Protein AF-A0A930A7E8-F1 (afdb_monomer_lite)

pLDDT: mean 82.81, std 15.77, range [27.84, 97.69]

Structure (mmCIF, N/CA/C/O backbone):
data_AF-A0A930A7E8-F1
#
_entry.id   AF-A0A930A7E8-F1
#
loop_
_atom_site.group_PDB
_atom_site.id
_atom_site.type_symbol
_atom_site.label_atom_id
_atom_site.label_alt_id
_atom_site.label_comp_id
_atom_site.label_asym_id
_atom_site.label_entity_id
_atom_site.label_seq_id
_atom_site.pdbx_PDB_ins_code
_atom_site.Cartn_x
_atom_site.Cartn_y
_atom_site.Cartn_z
_atom_site.occupancy
_atom_site.B_iso_or_equiv
_atom_site.auth_seq_id
_atom_site.auth_comp_id
_atom_site.auth_asym_id
_atom_site.auth_atom_id
_atom_site.pdbx_PDB_model_num
ATOM 1 N N . MET A 1 1 ? 8.843 -19.018 11.011 1.00 43.75 1 MET A N 1
ATOM 2 C CA . MET A 1 1 ? 8.583 -17.907 10.061 1.00 43.75 1 MET A CA 1
ATOM 3 C C . MET A 1 1 ? 7.515 -16.945 10.611 1.00 43.75 1 MET A C 1
ATOM 5 O O . MET A 1 1 ? 7.082 -16.059 9.896 1.00 43.75 1 MET A O 1
ATOM 9 N N . GLU A 1 2 ? 7.117 -17.097 11.886 1.00 44.62 2 GLU A N 1
ATOM 10 C CA . GLU A 1 2 ? 5.843 -16.600 12.439 1.00 44.62 2 GLU A CA 1
ATOM 11 C C . GLU A 1 2 ? 5.969 -15.307 13.263 1.00 44.62 2 GLU A C 1
ATOM 13 O O . GLU A 1 2 ? 5.166 -14.407 13.062 1.00 44.62 2 GLU A O 1
ATOM 18 N N . ARG A 1 3 ? 7.048 -15.117 14.045 1.00 50.53 3 ARG A N 1
ATOM 19 C CA . ARG A 1 3 ? 7.391 -13.808 14.660 1.00 50.53 3 ARG A CA 1
ATOM 20 C C . ARG A 1 3 ? 7.563 -12.672 13.642 1.00 50.53 3 ARG A C 1
ATOM 22 O O . ARG A 1 3 ? 7.498 -11.504 13.993 1.00 50.53 3 ARG A O 1
ATOM 29 N N . ILE A 1 4 ? 7.807 -13.020 12.376 1.00 58.75 4 ILE A N 1
ATOM 30 C CA . ILE A 1 4 ? 7.949 -12.048 11.289 1.00 58.75 4 ILE A CA 1
ATOM 31 C C . ILE A 1 4 ? 6.586 -11.394 10.994 1.00 58.75 4 ILE A C 1
ATOM 33 O O . ILE A 1 4 ? 6.544 -10.198 10.736 1.00 58.75 4 ILE A O 1
ATOM 37 N N . PHE A 1 5 ? 5.478 -12.144 11.097 1.00 70.62 5 PHE A N 1
ATOM 38 C CA . PHE A 1 5 ? 4.130 -11.617 10.867 1.00 70.62 5 PHE A CA 1
ATOM 39 C C . PHE A 1 5 ? 3.739 -10.552 11.891 1.00 70.62 5 PHE A C 1
ATOM 41 O O . PHE A 1 5 ? 3.293 -9.472 11.521 1.00 70.62 5 PHE A O 1
ATOM 48 N N . GLU A 1 6 ? 3.954 -10.839 13.172 1.00 70.69 6 GLU A N 1
ATOM 49 C CA . GLU A 1 6 ? 3.620 -9.924 14.268 1.00 70.69 6 GLU A CA 1
ATOM 50 C C . GLU A 1 6 ? 4.457 -8.638 14.208 1.00 70.69 6 GLU A C 1
ATOM 52 O O . GLU A 1 6 ? 3.921 -7.559 14.444 1.00 70.69 6 GLU A O 1
ATOM 57 N N . A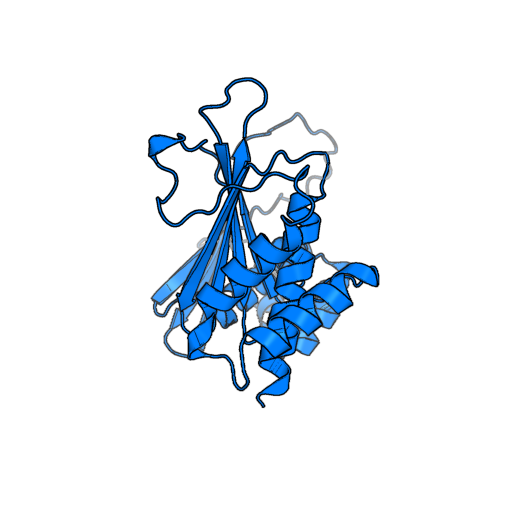SN A 1 7 ? 5.720 -8.719 13.766 1.00 73.38 7 ASN A N 1
ATOM 58 C CA . ASN A 1 7 ? 6.528 -7.527 13.495 1.00 73.38 7 ASN A CA 1
ATOM 59 C C . ASN A 1 7 ? 5.889 -6.627 12.425 1.00 73.38 7 ASN A C 1
ATOM 61 O O . ASN A 1 7 ? 5.766 -5.428 12.656 1.00 73.38 7 ASN A O 1
ATOM 65 N N . TYR A 1 8 ? 5.398 -7.196 11.312 1.00 85.75 8 TYR A N 1
ATOM 66 C CA . TYR A 1 8 ? 4.685 -6.408 10.298 1.00 85.75 8 TYR A CA 1
ATOM 67 C C . TYR A 1 8 ? 3.468 -5.686 10.880 1.00 85.75 8 TYR A C 1
ATOM 69 O O . TYR A 1 8 ? 3.187 -4.569 10.461 1.00 85.75 8 TYR A O 1
ATOM 77 N N . LEU A 1 9 ? 2.742 -6.296 11.821 1.00 89.19 9 LEU A N 1
ATOM 78 C CA . LEU A 1 9 ? 1.567 -5.661 12.419 1.00 89.19 9 LEU A CA 1
ATOM 79 C C . LEU A 1 9 ? 1.939 -4.451 13.280 1.00 89.19 9 LEU A C 1
ATOM 81 O O . LEU A 1 9 ? 1.243 -3.444 13.215 1.00 89.19 9 LEU A O 1
ATOM 85 N N . ASN A 1 10 ? 3.035 -4.519 14.039 1.00 88.81 10 ASN A N 1
ATOM 86 C CA . ASN A 1 10 ? 3.510 -3.371 14.818 1.00 88.81 10 ASN A CA 1
ATOM 87 C C . ASN A 1 10 ? 3.955 -2.228 13.902 1.00 88.81 10 ASN A C 1
ATOM 89 O O . ASN A 1 10 ? 3.599 -1.076 14.132 1.00 88.81 10 ASN A O 1
ATOM 93 N N . ASP A 1 11 ? 4.683 -2.551 12.829 1.00 90.62 11 ASP A N 1
ATOM 94 C CA . ASP A 1 11 ? 5.093 -1.572 11.824 1.00 90.62 11 ASP A CA 1
ATOM 95 C C . ASP A 1 11 ? 3.883 -0.929 11.112 1.00 90.62 11 ASP A C 1
ATOM 97 O O . ASP A 1 11 ? 3.894 0.277 10.864 1.00 90.62 11 ASP A O 1
ATOM 101 N N . ILE A 1 12 ? 2.829 -1.704 10.808 1.00 93.88 12 ILE A N 1
ATOM 102 C CA . ILE A 1 12 ? 1.562 -1.195 10.242 1.00 93.88 12 ILE A CA 1
ATOM 103 C C . ILE A 1 12 ? 0.856 -0.282 11.242 1.00 93.88 12 ILE A C 1
ATOM 105 O O . ILE A 1 12 ? 0.405 0.800 10.879 1.00 93.88 12 ILE A O 1
ATOM 109 N N . TYR A 1 13 ? 0.741 -0.721 12.495 1.00 93.62 13 TYR A N 1
ATOM 110 C CA . TYR A 1 13 ? 0.095 0.040 13.557 1.00 93.62 13 TYR A CA 1
ATOM 111 C C . TYR A 1 13 ? 0.739 1.420 13.717 1.00 93.62 13 TYR A C 1
ATOM 113 O O . TYR A 1 13 ? 0.046 2.432 13.660 1.00 93.62 13 TYR A O 1
ATOM 121 N N . VAL A 1 14 ? 2.068 1.458 13.825 1.00 91.56 14 VAL A N 1
ATOM 122 C CA . VAL A 1 14 ? 2.836 2.702 13.950 1.00 91.56 14 VAL A CA 1
ATOM 123 C C . VAL A 1 14 ? 2.707 3.580 12.704 1.00 91.56 14 VAL A C 1
ATOM 125 O O . VAL A 1 14 ? 2.534 4.788 12.833 1.00 91.56 14 VAL A O 1
ATOM 128 N N . ASP A 1 15 ? 2.750 3.007 11.497 1.00 92.31 15 ASP A N 1
ATOM 129 C CA . ASP A 1 15 ? 2.538 3.769 10.257 1.00 92.31 15 ASP A CA 1
ATOM 130 C C . ASP A 1 15 ? 1.155 4.442 10.233 1.00 92.31 15 ASP A C 1
ATOM 132 O O . ASP A 1 15 ? 1.043 5.633 9.949 1.00 92.31 15 ASP A O 1
ATOM 136 N N . VAL A 1 16 ? 0.103 3.716 10.623 1.00 94.06 16 VAL A N 1
ATOM 137 C CA . VAL A 1 16 ? -1.262 4.258 10.684 1.00 94.06 16 VAL A CA 1
ATOM 138 C C . VAL A 1 16 ? -1.412 5.314 11.777 1.00 94.06 16 VAL A C 1
ATOM 140 O O . VAL A 1 16 ? -2.068 6.328 11.531 1.00 94.06 16 VAL A O 1
ATOM 143 N N . LEU A 1 17 ? -0.786 5.138 12.945 1.00 92.69 17 LEU A N 1
ATOM 144 C CA . LEU A 1 17 ? -0.744 6.192 13.960 1.00 92.69 17 LEU A CA 1
ATOM 145 C C . LEU A 1 17 ? -0.089 7.461 13.418 1.00 92.69 17 LEU A C 1
ATOM 147 O O . LEU A 1 17 ? -0.668 8.527 13.579 1.00 92.69 17 LEU A O 1
ATOM 151 N N . ASN A 1 18 ? 1.019 7.363 12.678 1.00 90.31 18 ASN A N 1
ATOM 152 C CA . ASN A 1 18 ? 1.654 8.538 12.069 1.00 90.31 18 ASN A CA 1
ATOM 153 C C . ASN A 1 18 ? 0.708 9.283 11.105 1.00 90.31 18 ASN A C 1
ATOM 155 O O . ASN A 1 18 ? 0.687 10.513 11.096 1.00 90.31 18 ASN A O 1
ATOM 159 N N . PHE A 1 19 ? -0.117 8.572 10.324 1.00 90.19 19 PHE A N 1
ATOM 160 C CA . PHE A 1 19 ? -1.162 9.210 9.504 1.00 90.19 19 PHE A CA 1
ATOM 161 C C . PHE A 1 19 ? -2.247 9.886 10.350 1.00 90.19 19 PHE A C 1
ATOM 163 O O . PHE A 1 19 ? -2.766 10.942 9.983 1.00 90.19 19 PHE A O 1
ATOM 170 N N . ILE A 1 20 ? -2.634 9.274 11.468 1.00 91.06 20 ILE A N 1
ATOM 171 C CA . ILE A 1 20 ? -3.621 9.849 12.383 1.00 91.06 20 ILE A CA 1
ATOM 172 C C . ILE A 1 20 ? -3.022 11.045 13.132 1.00 91.06 20 ILE A C 1
ATOM 174 O O . ILE A 1 20 ? -3.738 12.000 13.384 1.00 91.06 20 ILE A O 1
ATOM 178 N N . GLU A 1 21 ? -1.737 11.061 13.445 1.00 89.88 21 GLU A N 1
ATOM 179 C CA . GLU A 1 21 ? -1.091 12.159 14.166 1.00 89.88 21 GLU A CA 1
ATOM 180 C C . GLU A 1 21 ? -0.668 13.321 13.255 1.00 89.88 21 GLU A C 1
ATOM 182 O O . GLU A 1 21 ? -0.440 14.431 13.744 1.00 89.88 21 GLU A O 1
ATOM 187 N N . ASP A 1 22 ? -0.620 13.122 11.931 1.00 88.75 22 ASP A N 1
ATOM 188 C CA . ASP A 1 22 ? -0.345 14.204 10.985 1.00 88.75 22 ASP A CA 1
ATOM 189 C C . ASP A 1 22 ? -1.400 15.316 11.111 1.00 88.75 22 ASP A C 1
ATOM 191 O O . ASP A 1 22 ? -2.586 15.156 10.805 1.00 88.75 22 ASP A O 1
ATOM 195 N N . THR A 1 23 ? -0.933 16.485 11.548 1.00 82.31 23 THR A N 1
ATOM 196 C CA . THR A 1 23 ? -1.752 17.687 11.759 1.00 82.31 23 THR A CA 1
ATOM 197 C C . THR A 1 23 ? -2.356 18.256 10.474 1.00 82.31 23 THR A C 1
ATOM 199 O O . THR A 1 23 ? -3.316 19.023 10.543 1.00 82.31 23 THR A O 1
ATOM 202 N N . ASN A 1 24 ? -1.843 17.866 9.303 1.00 88.69 24 ASN A N 1
ATOM 203 C CA . ASN A 1 24 ? -2.412 18.235 8.004 1.00 88.69 24 ASN A CA 1
ATOM 204 C C . ASN A 1 24 ? -3.588 17.340 7.591 1.00 88.69 24 ASN A C 1
ATOM 206 O O . ASN A 1 24 ? -4.257 17.631 6.597 1.00 88.69 24 ASN A O 1
ATOM 210 N N . LEU A 1 25 ? -3.820 16.245 8.315 1.00 90.75 25 LEU A N 1
ATOM 211 C CA . LEU A 1 25 ? -4.914 15.308 8.095 1.00 90.75 25 LEU A CA 1
ATOM 212 C C . LEU A 1 25 ? -5.918 15.444 9.241 1.00 90.75 25 LEU A C 1
ATOM 214 O O . LEU A 1 25 ? -5.528 15.601 10.394 1.00 90.75 25 LEU A O 1
ATOM 218 N N . ASN A 1 26 ? -7.207 15.329 8.953 1.00 93.19 26 ASN A N 1
ATOM 219 C CA . ASN A 1 26 ? -8.302 15.213 9.915 1.00 93.19 26 ASN A CA 1
ATOM 220 C C . ASN A 1 26 ? -8.990 13.853 9.713 1.00 93.19 26 ASN A C 1
ATOM 222 O O . ASN A 1 26 ? -10.134 13.760 9.265 1.00 93.19 26 ASN A O 1
ATOM 226 N N . ILE A 1 27 ? -8.259 12.776 10.015 1.00 94.94 27 ILE A N 1
ATOM 227 C CA . ILE A 1 27 ? -8.766 11.405 9.894 1.00 94.94 27 ILE A CA 1
ATOM 228 C C . ILE A 1 27 ? -9.898 11.192 10.902 1.00 94.94 27 ILE A C 1
ATOM 230 O O . ILE A 1 27 ? -9.674 11.294 12.109 1.00 94.94 27 ILE A O 1
ATOM 234 N N . LYS A 1 28 ? -11.096 10.878 10.397 1.00 94.81 28 LYS A N 1
ATOM 235 C CA . LYS A 1 28 ? -12.301 10.613 11.203 1.00 94.81 28 LYS A CA 1
ATOM 236 C C . LYS A 1 28 ? -12.731 9.165 11.206 1.00 94.81 28 LYS A C 1
ATOM 238 O O . LYS A 1 28 ? -13.324 8.724 12.182 1.00 94.81 28 LYS A O 1
ATOM 243 N N . PHE A 1 29 ? -12.447 8.433 10.136 1.00 96.19 29 PHE A N 1
ATOM 244 C CA . PHE A 1 29 ? -12.754 7.013 10.067 1.00 96.19 29 PHE A CA 1
ATOM 245 C C . PHE A 1 29 ? -11.546 6.239 9.572 1.00 96.19 29 PHE A C 1
ATOM 247 O O . PHE A 1 29 ? -10.791 6.727 8.725 1.00 96.19 29 PHE A O 1
ATOM 254 N N . LEU A 1 30 ? -11.404 5.018 10.073 1.00 96.81 30 LEU A N 1
ATOM 255 C CA . LEU A 1 30 ? -10.457 4.042 9.558 1.00 96.81 30 LEU A CA 1
ATOM 256 C C . LEU A 1 30 ? -11.141 2.702 9.325 1.00 96.81 30 LEU A C 1
ATOM 258 O O . LEU A 1 30 ? -12.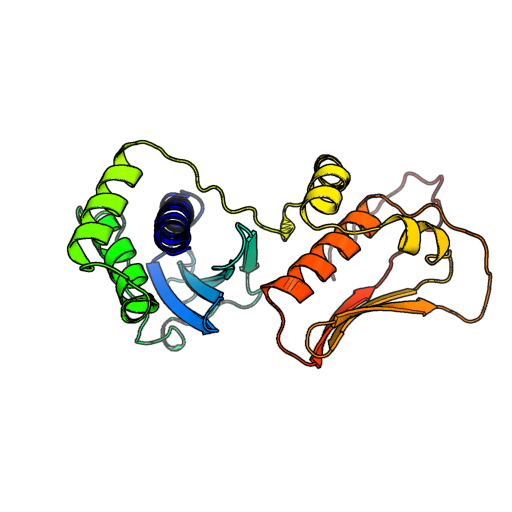063 2.323 10.045 1.00 96.81 30 LEU A O 1
ATOM 262 N N . HIS A 1 31 ? -10.673 1.952 8.342 1.00 96.69 31 HIS A N 1
ATOM 263 C CA . HIS A 1 31 ? -11.188 0.625 8.049 1.00 96.69 31 HIS A CA 1
ATOM 264 C C . HIS A 1 31 ? -10.042 -0.293 7.640 1.00 96.69 31 HIS A C 1
ATOM 266 O O . HIS A 1 31 ? -9.331 -0.022 6.676 1.00 96.69 31 HIS A O 1
ATOM 272 N N . PHE A 1 32 ? -9.880 -1.395 8.371 1.00 96.94 32 PHE A N 1
ATOM 273 C CA . PHE A 1 32 ? -8.925 -2.438 8.021 1.00 96.94 32 PHE A CA 1
ATOM 274 C C . PHE A 1 32 ? -9.640 -3.651 7.447 1.00 96.94 32 PHE A C 1
ATOM 276 O O . PHE A 1 32 ? -10.598 -4.160 8.029 1.00 96.94 32 PHE A O 1
ATOM 283 N N . TYR A 1 33 ? -9.116 -4.178 6.347 1.00 94.56 33 TYR A N 1
ATOM 284 C CA . TYR A 1 33 ? -9.541 -5.466 5.813 1.00 94.56 33 TYR A CA 1
ATOM 285 C C . TYR A 1 33 ? -8.415 -6.134 5.039 1.00 94.56 33 TYR A C 1
ATOM 287 O O . TYR A 1 33 ? -7.528 -5.496 4.471 1.00 94.56 33 TYR A O 1
ATOM 295 N N . ARG A 1 34 ? -8.457 -7.462 4.972 1.00 91.06 34 ARG A N 1
ATOM 296 C CA . ARG A 1 34 ? -7.527 -8.222 4.138 1.00 91.06 34 ARG A CA 1
ATOM 297 C C . ARG A 1 34 ? -8.095 -8.360 2.737 1.00 91.06 34 ARG A C 1
ATOM 299 O O . ARG A 1 34 ? -9.055 -9.097 2.527 1.00 91.06 34 ARG A O 1
ATOM 306 N N . LYS A 1 35 ? -7.464 -7.694 1.768 1.00 89.00 35 LYS A N 1
ATOM 307 C CA . LYS A 1 35 ? -7.772 -7.884 0.343 1.00 89.00 35 LYS A CA 1
ATOM 308 C C . LYS A 1 35 ? -7.349 -9.281 -0.124 1.00 89.00 35 LYS A C 1
ATOM 310 O O . LYS A 1 35 ? -8.034 -9.898 -0.932 1.00 89.00 35 LYS A O 1
ATOM 315 N N . LYS A 1 36 ? -6.220 -9.785 0.393 1.00 84.88 36 LYS A N 1
ATOM 316 C CA . LYS A 1 36 ? -5.671 -11.132 0.139 1.00 84.88 36 LYS A CA 1
ATOM 317 C C . LYS A 1 36 ? -4.975 -11.665 1.394 1.00 84.88 36 LYS A C 1
ATOM 319 O O . LYS A 1 36 ? -4.652 -10.869 2.270 1.00 84.88 36 LYS A O 1
ATOM 324 N N . PRO A 1 37 ? -4.634 -12.970 1.469 1.00 83.81 37 PRO A N 1
ATOM 325 C CA . PRO A 1 37 ? -3.918 -13.524 2.621 1.00 83.81 37 PRO A CA 1
ATOM 326 C C . PRO A 1 37 ? -2.636 -12.771 3.000 1.00 83.81 37 PRO A C 1
ATOM 328 O O . PRO A 1 37 ? -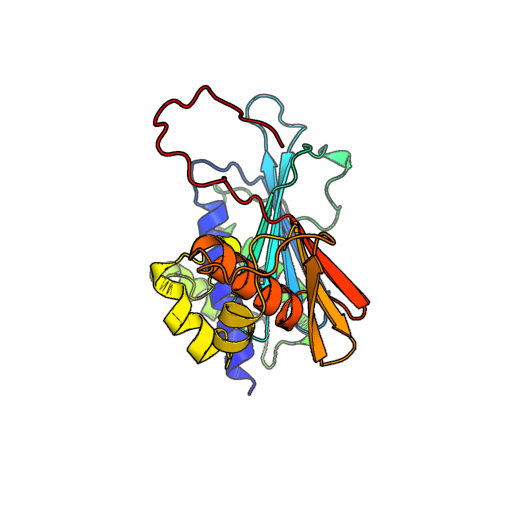2.319 -12.699 4.181 1.00 83.81 37 PRO A O 1
ATOM 331 N N . ASN A 1 38 ? -1.944 -12.198 2.009 1.00 86.88 38 ASN A N 1
ATOM 332 C CA . ASN A 1 38 ? -0.690 -11.465 2.195 1.00 86.88 38 ASN A CA 1
ATOM 333 C C . ASN A 1 38 ? -0.829 -9.951 1.959 1.00 86.88 38 ASN A C 1
ATOM 335 O O . ASN A 1 38 ? 0.188 -9.276 1.847 1.00 86.88 38 ASN A O 1
ATOM 339 N N . LEU A 1 39 ? -2.052 -9.425 1.826 1.00 92.19 39 LEU A N 1
ATOM 340 C CA . LEU A 1 39 ? -2.297 -7.998 1.612 1.00 92.19 39 LEU A CA 1
ATOM 341 C C . LEU A 1 39 ? -3.332 -7.487 2.602 1.00 92.19 39 LEU A C 1
ATOM 343 O O . LEU A 1 39 ? -4.511 -7.851 2.518 1.00 92.19 39 LEU A O 1
ATOM 347 N N . LEU A 1 40 ? -2.887 -6.607 3.488 1.00 95.44 40 LEU A N 1
ATOM 348 C CA . LEU A 1 40 ? -3.761 -5.850 4.366 1.00 95.44 40 LEU A CA 1
ATOM 349 C C . LEU A 1 40 ? -4.004 -4.471 3.760 1.00 95.44 40 LEU A C 1
ATOM 351 O O . LEU A 1 40 ? -3.077 -3.836 3.268 1.00 95.44 40 LEU A O 1
ATOM 355 N N . VAL A 1 41 ? -5.244 -4.008 3.794 1.00 96.94 41 VAL A N 1
ATOM 356 C CA . VAL A 1 41 ? -5.618 -2.659 3.383 1.00 96.94 41 VAL A CA 1
ATOM 357 C C . VAL A 1 41 ? -6.068 -1.883 4.612 1.00 96.94 41 VAL A C 1
ATOM 359 O O . VAL A 1 41 ? -6.846 -2.399 5.413 1.00 96.94 41 VAL A O 1
ATOM 362 N N . CYS A 1 42 ? -5.570 -0.656 4.735 1.00 97.69 42 CYS A N 1
ATOM 363 C CA . CYS A 1 42 ? -6.074 0.377 5.625 1.00 97.69 42 CYS A CA 1
ATOM 364 C C . CYS A 1 42 ? -6.676 1.494 4.772 1.00 97.69 42 CYS A C 1
ATOM 366 O O . CYS A 1 42 ? -5.976 2.130 3.981 1.00 97.69 42 CYS A O 1
ATOM 368 N N . GLU A 1 43 ? -7.972 1.721 4.912 1.00 97.69 43 GLU A N 1
ATOM 369 C CA . GLU A 1 43 ? -8.648 2.893 4.366 1.00 97.69 43 GLU A CA 1
ATOM 370 C C . GLU A 1 43 ? -8.758 3.941 5.468 1.00 97.69 43 GLU A C 1
ATOM 372 O O . GLU A 1 43 ? -9.215 3.651 6.573 1.00 97.69 43 GLU A O 1
ATOM 377 N N . LEU A 1 44 ? -8.338 5.161 5.157 1.00 97.12 44 LEU A N 1
ATOM 378 C CA . LEU A 1 44 ? -8.392 6.326 6.023 1.00 97.12 44 LEU A CA 1
ATOM 379 C C . LEU A 1 44 ? -9.279 7.373 5.350 1.00 97.12 44 LEU A C 1
ATOM 381 O O . LEU A 1 44 ? -9.089 7.719 4.176 1.00 97.12 44 LEU A O 1
ATOM 385 N N . PHE A 1 45 ? -10.248 7.882 6.102 1.00 96.88 45 PHE A N 1
ATOM 386 C CA . PHE A 1 45 ? -11.200 8.880 5.630 1.00 96.88 45 PHE A CA 1
ATOM 387 C C . PHE A 1 45 ? -10.911 10.206 6.323 1.00 96.88 45 PHE A C 1
ATOM 389 O O . PHE A 1 45 ? -11.184 10.393 7.511 1.00 96.88 45 PHE A O 1
ATOM 396 N N . ASP A 1 46 ? -10.326 11.110 5.550 1.00 95.75 46 ASP A N 1
ATOM 397 C CA . ASP A 1 46 ? -9.901 12.439 5.966 1.00 95.75 46 ASP A CA 1
ATOM 398 C C . ASP A 1 46 ? -11.023 13.450 5.708 1.00 95.75 46 ASP A C 1
ATOM 400 O O . ASP A 1 46 ? -11.376 13.712 4.558 1.00 95.75 46 ASP A O 1
ATOM 404 N N . GLU A 1 47 ? -11.628 13.975 6.768 1.00 95.31 47 GLU A N 1
ATOM 405 C CA . GLU A 1 47 ? -12.776 14.878 6.679 1.00 95.31 47 GLU A CA 1
ATOM 406 C C . GLU A 1 47 ? -12.363 16.255 6.151 1.00 95.31 47 GLU A C 1
ATOM 408 O O . GLU A 1 47 ? -11.473 16.917 6.693 1.00 95.31 47 GLU A O 1
ATOM 413 N N . ASN A 1 48 ? -13.061 16.723 5.115 1.00 89.62 48 ASN A N 1
ATOM 414 C CA . ASN A 1 48 ? -12.843 18.054 4.572 1.00 89.62 48 ASN A CA 1
ATOM 415 C C . ASN A 1 48 ? -13.309 19.128 5.570 1.00 89.62 48 ASN A C 1
ATOM 417 O O . ASN A 1 48 ? -14.467 19.146 5.987 1.00 89.62 48 ASN A O 1
ATOM 421 N N . GLN A 1 49 ? -12.422 20.072 5.889 1.00 84.12 49 GLN A N 1
ATOM 422 C CA . GLN A 1 49 ? -12.698 21.182 6.806 1.00 84.12 49 GLN A CA 1
ATOM 423 C C . GLN A 1 49 ? -13.857 22.083 6.345 1.00 84.12 49 GLN A C 1
ATOM 425 O O . GLN A 1 49 ? -14.557 22.655 7.177 1.00 84.12 49 GLN A O 1
ATOM 430 N N . GLU A 1 50 ? -14.080 22.211 5.034 1.00 87.50 50 GLU A N 1
ATOM 431 C CA . GLU A 1 50 ? -15.149 23.048 4.472 1.00 87.50 50 GLU A CA 1
ATOM 432 C C . GLU A 1 50 ? -16.496 22.313 4.371 1.00 87.50 50 GLU A C 1
ATOM 434 O O . GLU A 1 50 ? -17.551 22.948 4.343 1.00 87.50 50 GLU A O 1
ATOM 439 N N . ASN A 1 51 ? -16.481 20.976 4.305 1.00 90.44 51 ASN A N 1
ATOM 440 C CA . ASN A 1 51 ? -17.679 20.151 4.170 1.00 90.44 51 ASN A CA 1
ATOM 441 C C . ASN A 1 51 ? -17.512 18.821 4.913 1.00 90.44 51 ASN A C 1
ATOM 443 O O . ASN A 1 51 ? -17.001 17.849 4.360 1.00 90.44 51 ASN A O 1
ATOM 447 N N . THR A 1 52 ? -18.037 18.765 6.135 1.00 89.19 52 THR A N 1
ATOM 448 C CA . THR A 1 52 ? -17.937 17.618 7.055 1.00 89.19 52 THR A CA 1
ATOM 449 C C . THR A 1 52 ? -18.647 16.345 6.575 1.00 89.19 52 THR A C 1
ATOM 451 O O . THR A 1 52 ? -18.502 15.279 7.167 1.00 89.19 52 THR A O 1
ATOM 454 N N . ASN A 1 53 ? -19.411 16.417 5.480 1.00 91.75 53 ASN A N 1
ATOM 455 C CA . ASN A 1 53 ? -20.017 15.246 4.842 1.00 91.75 53 ASN A CA 1
ATOM 456 C C . ASN A 1 53 ? -19.196 14.702 3.664 1.00 91.75 53 ASN A C 1
ATOM 458 O O . ASN A 1 53 ? -19.629 13.740 3.025 1.00 91.75 53 ASN A O 1
ATOM 462 N N . GLN A 1 54 ? -18.044 15.302 3.357 1.00 95.06 54 GLN A N 1
ATOM 463 C CA . GLN A 1 54 ? -17.139 14.861 2.302 1.00 95.06 54 GLN A CA 1
ATOM 464 C C . GLN A 1 54 ? -15.762 14.525 2.857 1.00 95.06 54 GLN A C 1
ATOM 466 O O . GLN A 1 54 ? -15.173 15.279 3.627 1.00 95.06 54 GLN A O 1
ATOM 471 N N . PHE A 1 55 ? -15.228 13.404 2.390 1.00 96.44 55 PHE A N 1
ATOM 472 C CA . PHE A 1 55 ? -13.977 12.853 2.876 1.00 96.44 55 PHE A CA 1
ATOM 473 C C . PHE A 1 55 ? -13.025 12.629 1.712 1.00 96.44 55 PHE A C 1
ATOM 475 O O . PHE A 1 55 ? -13.408 12.129 0.651 1.00 96.44 55 PHE A O 1
ATOM 482 N N . ARG A 1 56 ? -11.756 12.965 1.909 1.00 95.75 56 ARG A N 1
ATOM 483 C CA . ARG A 1 56 ? -10.683 12.459 1.065 1.00 95.75 56 ARG A CA 1
ATOM 484 C C . ARG A 1 56 ? -10.419 11.011 1.469 1.00 95.75 56 ARG A C 1
ATOM 486 O O . ARG A 1 56 ? -10.151 10.714 2.628 1.00 95.75 56 ARG A O 1
ATOM 493 N N . HIS A 1 57 ? -10.506 10.113 0.495 1.00 95.88 57 HIS A N 1
ATOM 494 C CA . HIS A 1 57 ? -10.259 8.693 0.702 1.00 95.88 57 HIS A CA 1
ATOM 495 C C . HIS A 1 57 ? -8.786 8.379 0.416 1.00 95.88 57 HIS A C 1
ATOM 497 O O . HIS A 1 57 ? -8.307 8.545 -0.713 1.00 95.88 57 HIS A O 1
ATOM 503 N N . ILE A 1 58 ? -8.075 7.939 1.450 1.00 96.50 58 ILE A N 1
ATOM 504 C CA . ILE A 1 58 ? -6.685 7.492 1.394 1.00 96.50 58 ILE A CA 1
ATOM 505 C C . ILE A 1 58 ? -6.690 5.985 1.640 1.00 96.50 58 ILE A C 1
ATOM 507 O O . ILE A 1 58 ? -7.237 5.515 2.627 1.00 96.50 58 ILE A O 1
ATOM 511 N N . CYS A 1 59 ? -6.087 5.219 0.743 1.00 96.44 59 CYS A N 1
ATOM 512 C CA . CYS A 1 59 ? -5.991 3.772 0.850 1.00 96.44 59 CYS A CA 1
ATOM 513 C C . CYS A 1 59 ? -4.518 3.380 0.887 1.00 96.44 59 CYS A C 1
ATOM 515 O O . CYS A 1 59 ? -3.780 3.633 -0.068 1.00 96.44 59 CYS A O 1
ATOM 517 N N . VAL A 1 60 ? -4.103 2.724 1.964 1.00 96.94 60 VAL A N 1
ATOM 518 C CA . VAL A 1 60 ? -2.758 2.177 2.124 1.00 96.94 60 VAL A CA 1
ATOM 519 C C . VAL A 1 60 ? -2.852 0.661 2.087 1.00 96.94 60 VAL A C 1
ATOM 521 O O . VAL A 1 60 ? -3.532 0.039 2.896 1.00 96.94 60 VAL A O 1
ATOM 524 N N . THR A 1 61 ? -2.210 0.049 1.097 1.00 96.44 61 THR A N 1
ATOM 525 C CA . THR A 1 61 ? -2.103 -1.411 1.011 1.00 96.44 61 THR A CA 1
ATOM 526 C C . THR A 1 61 ? -0.727 -1.837 1.498 1.00 96.44 61 THR A C 1
ATOM 528 O O . THR A 1 61 ? 0.273 -1.400 0.937 1.00 96.44 61 THR A O 1
ATOM 531 N N . TYR A 1 62 ? -0.675 -2.720 2.487 1.00 96.12 62 TYR A N 1
ATOM 532 C CA . TYR A 1 62 ? 0.539 -3.274 3.077 1.00 96.12 62 TYR A CA 1
ATOM 533 C C . TYR A 1 62 ? 0.775 -4.697 2.576 1.00 96.12 62 TYR A C 1
ATOM 535 O O . TYR A 1 62 ? -0.136 -5.532 2.578 1.00 96.12 62 TYR A O 1
ATOM 543 N N . SER A 1 63 ? 2.010 -4.990 2.171 1.00 93.56 63 SER A N 1
ATOM 544 C CA . SER A 1 63 ? 2.444 -6.363 1.921 1.00 93.56 63 SER A CA 1
ATOM 545 C C . SER A 1 63 ? 2.804 -7.045 3.236 1.00 93.56 63 SER A C 1
ATOM 547 O O . SER A 1 63 ? 3.746 -6.659 3.907 1.00 93.56 63 SER A O 1
ATOM 549 N N . LEU A 1 64 ? 2.131 -8.144 3.567 1.00 90.00 64 LEU A N 1
ATOM 550 C CA . LEU A 1 64 ? 2.459 -8.972 4.739 1.00 90.00 64 LEU A CA 1
ATOM 551 C C . LEU A 1 64 ? 3.591 -9.974 4.441 1.00 90.00 64 LEU A C 1
ATOM 553 O O . LEU A 1 64 ? 3.777 -10.957 5.154 1.00 90.00 64 LEU A O 1
ATOM 557 N N . SER A 1 65 ? 4.304 -9.767 3.331 1.00 88.06 65 SER A N 1
ATOM 558 C CA . SER A 1 65 ? 5.406 -10.617 2.861 1.00 88.06 65 SER A CA 1
ATOM 559 C C . SER A 1 65 ? 6.698 -9.844 2.590 1.00 88.06 65 SER A C 1
ATOM 561 O O . SER A 1 65 ? 7.744 -10.454 2.381 1.00 88.06 65 SER A O 1
ATOM 563 N N . ALA A 1 66 ? 6.630 -8.512 2.586 1.00 89.88 66 ALA A N 1
ATOM 564 C CA . ALA A 1 66 ? 7.754 -7.609 2.385 1.00 89.88 66 ALA A CA 1
ATOM 565 C C . ALA A 1 66 ? 7.416 -6.252 3.014 1.00 89.88 66 ALA A C 1
ATOM 567 O O . ALA A 1 66 ? 6.254 -5.867 3.007 1.00 89.88 66 ALA A O 1
ATOM 568 N N . MET A 1 67 ? 8.412 -5.506 3.501 1.00 90.75 67 MET A N 1
ATOM 569 C CA . MET A 1 67 ? 8.228 -4.181 4.125 1.00 90.75 67 MET A CA 1
ATOM 570 C C . MET A 1 67 ? 7.934 -3.078 3.086 1.00 90.75 67 MET A C 1
ATOM 572 O O . MET A 1 67 ? 8.609 -2.051 3.029 1.00 90.75 67 MET A O 1
ATOM 576 N N . TYR A 1 68 ? 6.940 -3.306 2.227 1.00 94.12 68 TYR A N 1
ATOM 577 C CA . TYR A 1 68 ? 6.456 -2.349 1.239 1.00 94.12 68 TYR A CA 1
ATOM 578 C C . TYR A 1 68 ? 4.991 -2.031 1.467 1.00 94.12 68 TYR A C 1
ATOM 580 O O . TYR A 1 68 ? 4.173 -2.925 1.708 1.00 94.12 68 TYR A O 1
ATOM 588 N N . GLN A 1 69 ? 4.665 -0.757 1.298 1.00 95.56 69 GLN A N 1
ATOM 589 C CA . GLN A 1 69 ? 3.297 -0.277 1.223 1.00 95.56 69 GLN A CA 1
ATOM 590 C C . GLN A 1 69 ? 3.058 0.467 -0.082 1.00 95.56 69 GLN A C 1
ATOM 592 O O . GLN A 1 69 ? 3.976 1.004 -0.702 1.00 95.56 69 GLN A O 1
ATOM 597 N N . TYR A 1 70 ? 1.805 0.489 -0.506 1.00 93.81 70 TYR A N 1
ATOM 598 C CA . TYR A 1 70 ? 1.353 1.250 -1.655 1.00 93.81 70 TYR A CA 1
ATOM 599 C C . TYR A 1 70 ? 0.238 2.190 -1.220 1.00 93.81 70 TYR A C 1
ATOM 601 O O . TYR A 1 70 ? -0.859 1.743 -0.874 1.00 93.81 70 TYR A O 1
ATOM 609 N N . LEU A 1 71 ? 0.535 3.489 -1.236 1.00 94.44 71 LEU A N 1
ATOM 610 C CA . LEU A 1 71 ? -0.409 4.537 -0.872 1.00 94.44 71 LEU A CA 1
ATOM 611 C C . LEU A 1 71 ? -1.134 5.068 -2.112 1.00 94.44 71 LEU A C 1
ATOM 613 O O . LEU A 1 71 ? -0.512 5.456 -3.099 1.00 94.44 71 LEU A O 1
ATOM 617 N N . SER A 1 72 ? -2.460 5.109 -2.054 1.00 93.44 72 SER A N 1
ATOM 618 C CA . SER A 1 72 ? -3.332 5.644 -3.099 1.00 93.44 72 SER A CA 1
ATOM 619 C C . SER A 1 72 ? -4.271 6.689 -2.512 1.00 93.44 72 SER A C 1
ATOM 621 O O . SER A 1 72 ? -5.023 6.397 -1.588 1.00 93.44 72 SER A O 1
ATOM 623 N N . VAL A 1 73 ? -4.266 7.898 -3.073 1.00 93.50 73 VAL A N 1
ATOM 624 C CA . VAL A 1 73 ? -5.217 8.960 -2.711 1.00 93.50 73 VAL A CA 1
ATOM 625 C C . VAL A 1 73 ? -6.213 9.128 -3.847 1.00 93.50 73 VAL A C 1
ATOM 627 O O . VAL A 1 73 ? -5.837 9.448 -4.979 1.00 93.50 73 VAL A O 1
ATOM 630 N N . TYR A 1 74 ? -7.494 8.911 -3.566 1.00 90.69 74 TYR A N 1
ATOM 631 C CA . TYR A 1 74 ? -8.533 9.025 -4.582 1.00 90.69 74 TYR A CA 1
ATOM 632 C C . TYR A 1 74 ? -8.844 10.494 -4.877 1.00 90.69 74 TYR A C 1
ATOM 634 O O . TYR A 1 74 ? -9.076 11.296 -3.976 1.00 90.69 74 TYR A O 1
ATOM 642 N N . LYS A 1 75 ? -8.884 10.847 -6.170 1.00 89.75 75 LYS A N 1
ATOM 643 C CA . LYS A 1 75 ? -9.154 12.225 -6.625 1.00 89.75 75 LYS A CA 1
ATOM 644 C C . LYS A 1 75 ? -10.559 12.712 -6.251 1.00 89.75 75 LYS A C 1
ATOM 646 O O . LYS A 1 75 ? -10.766 13.908 -6.082 1.00 89.75 75 LYS A O 1
ATOM 651 N N . LYS A 1 76 ? -11.536 11.803 -6.208 1.00 92.94 76 LYS A N 1
ATOM 652 C CA . LYS A 1 76 ? -12.931 12.136 -5.906 1.00 92.94 76 LYS A CA 1
ATOM 653 C C . LYS A 1 76 ? -13.172 11.990 -4.403 1.00 92.94 76 LYS A C 1
ATOM 655 O O . LYS A 1 76 ? -12.892 10.907 -3.887 1.00 92.94 76 LYS A O 1
ATOM 660 N N . PRO A 1 77 ? -13.706 13.023 -3.731 1.00 93.19 77 PRO A N 1
ATOM 661 C CA . PRO A 1 77 ? -14.189 12.879 -2.369 1.00 93.19 77 PRO A CA 1
ATOM 662 C C . PRO A 1 77 ? -15.297 11.829 -2.293 1.00 93.19 77 PRO A C 1
ATOM 664 O O . PRO A 1 77 ? -16.075 11.670 -3.238 1.00 93.19 77 PRO A O 1
ATOM 667 N N . ILE A 1 78 ? -15.366 11.142 -1.162 1.00 95.19 78 ILE A N 1
ATOM 668 C CA . ILE A 1 78 ? -16.424 10.195 -0.822 1.00 95.19 78 ILE A CA 1
ATOM 669 C C . ILE A 1 78 ? -17.401 10.857 0.153 1.00 95.19 78 ILE A C 1
ATOM 671 O O . ILE A 1 78 ? -16.996 11.698 0.959 1.00 95.19 78 ILE A O 1
ATOM 675 N N . SER A 1 79 ? -18.690 10.538 0.051 1.00 95.19 79 SER A N 1
ATOM 676 C CA . SER A 1 79 ? -19.686 11.051 0.992 1.00 95.19 79 SER A CA 1
ATOM 677 C C . SER A 1 79 ? -19.689 10.230 2.285 1.00 95.19 79 SER A C 1
ATOM 679 O O . SER A 1 79 ? -19.276 9.072 2.281 1.00 95.19 79 SER A O 1
ATOM 681 N N . ARG A 1 80 ? -20.185 10.801 3.391 1.00 93.88 80 ARG A N 1
ATOM 682 C CA . ARG A 1 80 ? -20.327 10.070 4.667 1.00 93.88 80 ARG A CA 1
ATOM 683 C C . ARG A 1 80 ? -21.142 8.779 4.524 1.00 93.88 80 ARG A C 1
ATOM 685 O O . ARG A 1 80 ? -20.843 7.796 5.187 1.00 93.88 80 ARG A O 1
ATOM 692 N N . GLU A 1 81 ? -22.167 8.798 3.677 1.00 93.88 81 GLU A N 1
ATOM 693 C CA . GLU A 1 81 ? -23.083 7.669 3.457 1.00 93.88 81 GLU A CA 1
ATOM 694 C C . GLU A 1 81 ? -22.419 6.511 2.699 1.00 93.88 81 GLU A C 1
ATOM 696 O O . GLU A 1 81 ? -22.838 5.364 2.841 1.00 93.88 81 GLU A O 1
ATOM 701 N N . ASP A 1 82 ? -21.368 6.806 1.930 1.00 94.56 82 ASP A N 1
ATOM 702 C CA . ASP A 1 82 ? -20.603 5.821 1.164 1.00 94.56 82 ASP A CA 1
ATOM 703 C C . ASP A 1 82 ? -19.435 5.216 1.971 1.00 94.56 82 ASP A C 1
ATOM 705 O O . ASP A 1 82 ? -18.774 4.290 1.494 1.00 94.56 82 ASP A O 1
ATOM 709 N N . ILE A 1 83 ? -19.150 5.724 3.179 1.00 94.94 83 ILE A N 1
ATOM 710 C CA . ILE A 1 83 ? -18.141 5.131 4.066 1.00 94.94 83 ILE A CA 1
ATOM 711 C C . ILE A 1 83 ? -18.647 3.752 4.525 1.00 94.94 83 ILE A C 1
ATOM 713 O O . ILE A 1 83 ? -19.791 3.642 4.977 1.00 94.94 83 ILE A O 1
ATOM 717 N N . PRO A 1 84 ? -17.823 2.687 4.447 1.00 94.06 84 PRO A N 1
ATOM 718 C CA . PRO A 1 84 ? -18.223 1.362 4.904 1.00 94.06 84 PRO A CA 1
ATOM 719 C C . PRO A 1 84 ? -18.732 1.382 6.348 1.00 94.06 84 PRO A C 1
ATOM 721 O O . PRO A 1 84 ? -18.087 1.934 7.232 1.00 94.06 84 PRO A O 1
ATOM 724 N N . LEU A 1 85 ? -19.845 0.693 6.618 1.00 92.00 85 LEU A N 1
ATOM 725 C CA . LEU A 1 85 ? -20.390 0.556 7.980 1.00 92.00 85 LEU A CA 1
ATOM 726 C C . LEU A 1 85 ? -19.425 -0.145 8.953 1.00 92.00 85 LEU A C 1
ATOM 728 O O . LEU A 1 85 ? -19.600 -0.067 10.163 1.00 92.00 85 LEU A O 1
ATOM 732 N N . THR A 1 86 ? -18.437 -0.863 8.419 1.00 91.00 86 THR A N 1
ATOM 733 C CA . THR A 1 86 ? -17.359 -1.523 9.164 1.00 91.00 86 THR A CA 1
ATOM 734 C C . THR A 1 86 ? -16.182 -0.596 9.469 1.00 91.00 86 THR A C 1
ATOM 736 O O . THR A 1 86 ? -15.233 -1.026 10.126 1.00 91.00 86 THR A O 1
ATOM 739 N N . ALA A 1 87 ? -16.209 0.652 8.993 1.00 94.44 87 ALA A N 1
ATOM 740 C CA . ALA A 1 87 ? -15.231 1.659 9.367 1.00 94.44 87 ALA A CA 1
ATOM 741 C C . ALA A 1 87 ? -15.462 2.107 10.816 1.00 94.44 87 ALA A C 1
ATOM 743 O O . ALA A 1 87 ? -16.593 2.316 11.253 1.00 94.44 87 ALA A O 1
ATOM 744 N N . ASN A 1 88 ? -14.373 2.262 11.558 1.00 94.31 88 ASN A N 1
ATOM 745 C CA . ASN A 1 88 ? -14.378 2.705 12.942 1.00 94.31 88 ASN A CA 1
ATOM 746 C C . ASN A 1 88 ? -14.143 4.209 12.984 1.00 94.31 88 ASN A C 1
ATOM 748 O O . ASN A 1 88 ? -13.234 4.715 12.325 1.00 94.31 88 ASN A O 1
ATOM 752 N N . GLU A 1 89 ? -14.969 4.910 13.754 1.00 94.31 89 GLU A N 1
ATOM 753 C CA . GLU A 1 89 ? -14.781 6.330 14.025 1.00 94.31 89 GLU A CA 1
ATOM 754 C C . GLU A 1 89 ? -13.584 6.529 14.959 1.00 94.31 89 GLU A C 1
ATOM 756 O O . GLU A 1 89 ? -13.379 5.767 15.905 1.00 94.31 89 GLU A O 1
ATOM 761 N N . ILE A 1 90 ? -12.791 7.557 14.676 1.00 93.06 90 ILE A N 1
ATOM 762 C CA . ILE A 1 90 ? -11.585 7.900 15.417 1.00 93.06 90 ILE A CA 1
ATOM 763 C C . ILE A 1 90 ? -11.732 9.307 15.965 1.00 93.06 90 ILE A C 1
ATOM 765 O O . ILE A 1 90 ? -11.859 10.281 15.221 1.00 93.06 90 ILE A O 1
ATOM 769 N N . ASP A 1 91 ? -11.658 9.404 17.287 1.00 89.31 91 ASP A N 1
ATOM 770 C CA . ASP A 1 91 ? -11.529 10.667 17.994 1.00 89.31 91 ASP A CA 1
ATOM 771 C C . ASP A 1 91 ? -10.135 10.758 18.608 1.00 89.31 91 ASP A C 1
ATOM 773 O O . ASP A 1 91 ? -9.844 10.113 19.612 1.00 89.31 91 ASP A O 1
ATOM 777 N N . ARG A 1 92 ? -9.281 11.591 18.009 1.00 85.12 92 ARG A N 1
ATOM 778 C CA . ARG A 1 92 ? -7.904 11.831 18.469 1.00 85.12 92 ARG A CA 1
ATOM 779 C C . ARG A 1 92 ? -7.831 12.447 19.869 1.00 85.12 92 ARG A C 1
ATOM 781 O O . ARG A 1 92 ? -6.766 12.449 20.470 1.00 85.12 92 ARG A O 1
ATOM 788 N N . ASN A 1 93 ? -8.936 12.996 20.380 1.00 88.56 93 ASN A N 1
ATOM 789 C CA . ASN A 1 93 ? -8.999 13.540 21.737 1.00 88.56 93 ASN A CA 1
ATOM 790 C C . ASN A 1 93 ? -9.371 12.479 22.782 1.00 88.56 93 ASN A C 1
ATOM 792 O O . ASN A 1 93 ? -9.398 12.783 23.972 1.00 88.56 93 ASN A O 1
ATOM 796 N N . SER A 1 94 ? -9.712 11.262 22.355 1.00 89.38 94 SER A N 1
ATOM 797 C CA . SER A 1 94 ? -10.005 10.158 23.260 1.00 89.38 94 SER A CA 1
ATOM 798 C C . SER A 1 94 ? -8.712 9.559 23.799 1.00 89.38 94 SER A C 1
ATOM 800 O O . SER A 1 94 ? -7.856 9.177 23.015 1.00 89.38 94 SER A O 1
ATOM 802 N N . ASP A 1 95 ? -8.615 9.331 25.109 1.00 86.44 95 ASP A N 1
ATOM 803 C CA . ASP A 1 95 ? -7.468 8.636 25.722 1.00 86.44 95 ASP A CA 1
ATOM 804 C C . ASP A 1 95 ? -7.284 7.180 25.225 1.00 86.44 95 ASP A C 1
ATOM 806 O O . ASP A 1 95 ? -6.295 6.525 25.548 1.00 86.44 95 ASP A O 1
ATOM 810 N N . PHE A 1 96 ? -8.238 6.642 24.452 1.00 87.56 96 PHE A N 1
ATOM 811 C CA . PHE A 1 96 ? -8.268 5.243 24.010 1.00 87.56 96 PHE A CA 1
ATOM 812 C C . PHE A 1 96 ? -8.185 5.063 22.488 1.00 87.56 96 PHE A C 1
ATOM 814 O O . PHE A 1 96 ? -8.400 3.950 21.992 1.00 87.56 96 PHE A O 1
ATOM 821 N N . TYR A 1 97 ? -7.921 6.126 21.721 1.00 89.81 97 TYR A N 1
ATOM 822 C CA . TYR A 1 97 ? -7.944 6.034 20.258 1.00 89.81 97 TYR A CA 1
ATOM 823 C C . TYR A 1 97 ? -6.859 5.082 19.724 1.00 89.81 97 TYR A C 1
ATOM 825 O O . TYR A 1 97 ? -7.163 4.242 18.882 1.00 89.81 97 TYR A O 1
ATOM 833 N N . GLU A 1 98 ? -5.646 5.116 20.284 1.00 91.50 98 GLU A N 1
ATOM 834 C CA . GLU A 1 98 ? -4.542 4.193 19.968 1.00 91.50 98 GLU A CA 1
ATOM 835 C C . GLU A 1 98 ? -4.954 2.722 20.130 1.00 91.50 98 GLU A C 1
ATOM 837 O O . GLU A 1 98 ? -4.859 1.921 19.196 1.00 91.50 98 GLU A O 1
ATOM 842 N N . SER A 1 99 ? -5.535 2.384 21.284 1.00 91.31 99 SER A N 1
ATOM 843 C CA . SER A 1 99 ? -6.079 1.050 21.563 1.00 91.31 99 SER A CA 1
ATOM 844 C C . SER A 1 99 ? -7.179 0.649 20.583 1.00 91.31 99 SER A C 1
ATOM 846 O O . SER A 1 99 ? -7.276 -0.519 20.205 1.00 91.31 99 SER A O 1
ATOM 848 N N . SER A 1 100 ? -7.997 1.605 20.138 1.00 91.62 100 SER A N 1
ATOM 849 C CA . SER A 1 100 ? -9.062 1.364 19.158 1.00 91.62 100 SER A CA 1
ATOM 850 C C . SER A 1 100 ? -8.492 1.062 17.766 1.00 91.62 100 SER A C 1
ATOM 852 O O . SER A 1 100 ? -8.971 0.149 17.086 1.00 91.62 100 SER A O 1
ATOM 854 N N . VAL A 1 101 ? -7.428 1.764 17.361 1.00 94.00 101 VAL A N 1
ATOM 855 C CA . VAL A 1 101 ? -6.687 1.501 16.115 1.00 94.00 101 VAL A CA 1
ATOM 856 C C . VAL A 1 101 ? -6.066 0.103 16.160 1.00 94.00 101 VAL A C 1
ATOM 858 O O . VAL A 1 101 ? -6.308 -0.700 15.255 1.00 94.00 101 VAL A O 1
ATOM 861 N N . ALA A 1 102 ? -5.331 -0.217 17.231 1.00 93.56 102 ALA A N 1
ATOM 862 C CA . ALA A 1 102 ? -4.679 -1.514 17.409 1.00 93.56 102 ALA A CA 1
ATOM 863 C C . ALA A 1 102 ? -5.693 -2.668 17.404 1.00 93.56 102 ALA A C 1
ATOM 865 O O . ALA A 1 102 ? -5.510 -3.663 16.702 1.00 93.56 102 ALA A O 1
ATOM 866 N N . MET A 1 103 ? -6.811 -2.517 18.120 1.00 92.62 103 MET A N 1
ATOM 867 C CA . MET A 1 103 ? -7.872 -3.523 18.147 1.00 92.62 103 MET A CA 1
ATOM 868 C C . MET A 1 103 ? -8.485 -3.737 16.760 1.00 92.62 103 MET A C 1
ATOM 870 O O . MET A 1 103 ? -8.660 -4.879 16.335 1.00 92.62 103 MET A O 1
ATOM 874 N N . THR A 1 104 ? -8.767 -2.658 16.023 1.00 93.50 104 THR A N 1
ATOM 875 C CA . THR A 1 104 ? -9.333 -2.764 14.669 1.00 93.50 104 THR A CA 1
ATOM 876 C C . THR A 1 104 ? -8.380 -3.498 13.726 1.00 93.50 104 THR A C 1
ATOM 878 O O . THR A 1 104 ? -8.805 -4.379 12.971 1.00 93.50 104 THR A O 1
ATOM 881 N N . LEU A 1 105 ? -7.082 -3.189 13.804 1.00 94.81 105 LEU A N 1
ATOM 882 C CA . LEU A 1 105 ? -6.042 -3.897 13.063 1.00 94.81 105 LEU A CA 1
ATOM 883 C C . LEU A 1 105 ? -6.036 -5.390 13.418 1.00 94.81 105 LEU A C 1
ATOM 885 O O . LEU A 1 105 ? -6.153 -6.225 12.520 1.00 94.81 105 LEU A O 1
ATOM 889 N N . LEU A 1 106 ? -5.967 -5.739 14.705 1.00 93.19 106 LEU A N 1
ATOM 890 C CA . LEU A 1 106 ? -5.937 -7.130 15.167 1.00 93.19 106 LEU A CA 1
ATOM 891 C C . LEU A 1 106 ? -7.184 -7.912 14.743 1.00 93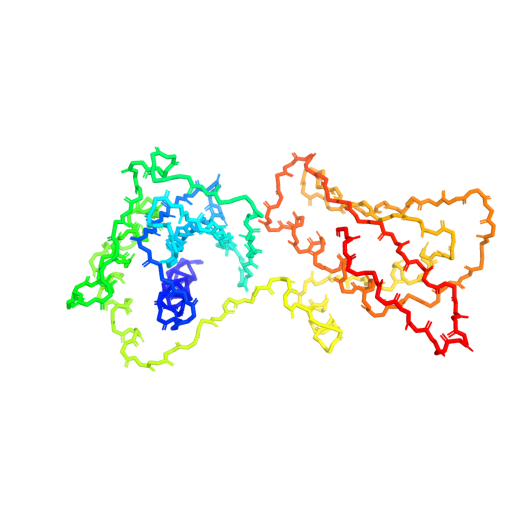.19 106 LEU A C 1
ATOM 893 O O . LEU A 1 106 ? -7.062 -9.047 14.283 1.00 93.19 106 LEU A O 1
ATOM 897 N N . CYS A 1 107 ? -8.372 -7.306 14.810 1.00 91.00 107 CYS A N 1
ATOM 898 C CA . CYS A 1 107 ? -9.610 -7.921 14.330 1.00 91.00 107 CYS A CA 1
ATOM 899 C C . CYS A 1 107 ? -9.543 -8.278 12.838 1.00 91.00 107 CYS A C 1
ATOM 901 O O . CYS A 1 107 ? -10.040 -9.331 12.438 1.00 91.00 107 CYS A O 1
ATOM 903 N N . SER A 1 108 ? -8.893 -7.450 12.015 1.00 90.88 108 SER A N 1
ATOM 904 C CA . SER A 1 108 ? -8.766 -7.701 10.572 1.00 90.88 108 SER A CA 1
ATOM 905 C C . SER A 1 108 ? -7.843 -8.883 10.225 1.00 90.88 108 SER A C 1
ATOM 907 O O . SER A 1 108 ? -7.945 -9.449 9.129 1.00 90.88 108 SER A O 1
ATOM 909 N N . VAL A 1 109 ? -6.978 -9.287 11.163 1.00 89.88 109 VAL A N 1
ATOM 910 C CA . VAL A 1 109 ? -5.963 -10.343 10.999 1.00 89.88 109 VAL A CA 1
ATOM 911 C C . VAL A 1 109 ? -6.064 -11.456 12.049 1.00 89.88 109 VAL A C 1
ATOM 913 O O . VAL A 1 109 ? -5.131 -12.243 12.193 1.00 89.88 109 VAL A O 1
ATOM 916 N N . VAL A 1 110 ? -7.177 -11.546 12.783 1.00 86.81 110 VAL A N 1
ATOM 917 C CA . VAL A 1 110 ? -7.314 -12.417 13.966 1.00 86.81 110 VAL A CA 1
ATOM 918 C C . VAL A 1 110 ? -7.040 -13.897 13.675 1.00 86.81 110 VAL A C 1
ATOM 920 O O . VAL A 1 110 ? -6.445 -14.600 14.481 1.00 86.81 110 VAL A O 1
ATOM 923 N N . ASP A 1 111 ? -7.403 -14.367 12.485 1.00 82.94 111 ASP A N 1
ATOM 924 C CA . ASP A 1 111 ? -7.175 -15.733 11.999 1.00 82.94 111 ASP A CA 1
ATOM 925 C C . ASP A 1 111 ? -5.713 -16.021 11.607 1.00 82.94 111 ASP A C 1
ATOM 927 O O . ASP A 1 111 ? -5.383 -17.149 11.239 1.00 82.94 111 ASP A O 1
ATOM 931 N N . LYS A 1 112 ? -4.844 -15.005 11.629 1.00 81.56 112 LYS A N 1
ATOM 932 C CA . LYS A 1 112 ? -3.399 -15.108 11.376 1.00 81.56 112 LYS A CA 1
ATOM 933 C C . LYS A 1 112 ? -2.558 -14.946 12.635 1.00 81.56 112 LYS A C 1
ATOM 935 O O . LYS A 1 112 ? -1.355 -15.188 12.568 1.00 81.56 112 LYS A O 1
ATOM 940 N N . LEU A 1 113 ? -3.164 -14.550 13.752 1.00 81.56 113 LEU A N 1
ATOM 941 C CA . LEU A 1 113 ? -2.459 -14.434 15.021 1.00 81.56 113 LEU A CA 1
ATOM 942 C C . LEU A 1 113 ? -2.029 -15.819 15.503 1.00 81.56 113 LEU A C 1
ATOM 944 O O . LEU A 1 113 ? -2.795 -16.782 15.440 1.00 81.56 113 LEU A O 1
ATOM 948 N N . THR A 1 114 ? -0.781 -15.914 15.959 1.00 77.88 114 THR A N 1
ATOM 949 C CA . THR A 1 114 ? -0.216 -17.177 16.453 1.00 77.88 114 THR A CA 1
ATOM 950 C C . THR A 1 114 ? -0.346 -17.330 17.964 1.00 77.88 114 THR A C 1
ATOM 952 O O . THR A 1 114 ? -0.361 -18.452 18.470 1.00 77.88 114 THR A O 1
ATOM 955 N N . GLY A 1 115 ? -0.503 -16.207 18.666 1.00 80.44 115 GLY A N 1
ATOM 956 C CA . GLY A 1 115 ? -0.815 -16.131 20.085 1.00 80.44 115 GLY A CA 1
ATOM 957 C C . GLY A 1 115 ? -2.147 -15.425 20.367 1.00 80.44 115 GLY A C 1
ATOM 958 O O . GLY A 1 115 ? -2.884 -15.054 19.446 1.00 80.44 115 GLY A O 1
ATOM 959 N N . PRO A 1 116 ? -2.483 -15.241 21.652 1.00 84.06 116 PRO A N 1
ATOM 960 C CA . PRO A 1 116 ? -3.648 -14.472 22.067 1.00 84.06 116 PRO A CA 1
ATOM 961 C C . PRO A 1 116 ? -3.576 -13.026 21.560 1.00 84.06 116 PRO A C 1
ATOM 963 O O . PRO A 1 116 ? -2.554 -12.361 21.707 1.00 84.06 116 PRO A O 1
ATOM 966 N N . ALA A 1 117 ? -4.688 -12.498 21.040 1.00 85.00 117 ALA A N 1
ATOM 967 C CA . ALA A 1 117 ? -4.754 -11.112 20.563 1.00 85.00 117 ALA A CA 1
ATOM 968 C C . ALA A 1 117 ? -4.390 -10.079 21.644 1.00 85.00 117 ALA A C 1
ATOM 970 O O . ALA A 1 117 ? -3.845 -9.029 21.323 1.00 85.00 117 ALA A O 1
ATOM 971 N N . ASN A 1 118 ? -4.639 -10.396 22.918 1.00 85.00 118 ASN A N 1
ATOM 972 C CA . ASN A 1 118 ? -4.297 -9.522 24.039 1.00 85.00 118 ASN A CA 1
ATOM 973 C C . ASN A 1 118 ? -2.782 -9.319 24.182 1.00 85.00 118 ASN A C 1
ATOM 975 O O . ASN A 1 118 ? -2.357 -8.204 24.450 1.00 85.00 118 ASN A O 1
ATOM 979 N N . GLU A 1 119 ? -1.971 -10.358 23.956 1.00 85.75 119 GLU A N 1
ATOM 980 C CA . GLU A 1 119 ? -0.507 -10.237 24.028 1.00 85.75 119 GLU A CA 1
ATOM 981 C C . GLU A 1 119 ? 0.020 -9.350 22.891 1.00 85.75 119 GLU A C 1
ATOM 983 O O . GLU A 1 119 ? 0.863 -8.482 23.108 1.00 85.75 119 GLU A O 1
ATOM 988 N N . ALA A 1 120 ? -0.526 -9.518 21.682 1.00 86.62 120 ALA A N 1
ATOM 989 C CA . ALA A 1 120 ? -0.185 -8.670 20.541 1.00 86.62 120 ALA A CA 1
ATOM 990 C C . ALA A 1 120 ? -0.612 -7.208 20.762 1.00 86.62 120 ALA A C 1
ATOM 992 O O . ALA A 1 120 ? 0.129 -6.293 20.414 1.00 86.62 120 ALA A O 1
ATOM 993 N N . LEU A 1 121 ? -1.782 -6.987 21.370 1.00 90.00 121 LEU A N 1
ATOM 994 C CA . LEU A 1 121 ? -2.282 -5.657 21.713 1.00 90.00 121 LEU A CA 1
ATOM 995 C C . LEU A 1 121 ? -1.380 -4.953 22.729 1.00 90.00 121 LEU A C 1
ATOM 997 O O . LEU A 1 121 ? -0.997 -3.808 22.503 1.00 90.00 121 LEU A O 1
ATOM 1001 N N . GLU A 1 122 ? -1.038 -5.627 23.831 1.00 87.50 122 GLU A N 1
ATOM 1002 C CA . GLU A 1 122 ? -0.147 -5.076 24.859 1.00 87.50 122 GLU A CA 1
ATOM 1003 C C . GLU A 1 122 ? 1.195 -4.659 24.250 1.00 87.50 122 GLU A C 1
ATOM 1005 O O . GLU A 1 122 ? 1.669 -3.552 24.500 1.00 87.50 122 GLU A O 1
ATOM 1010 N N . TYR A 1 123 ? 1.754 -5.495 23.373 1.00 86.75 123 TYR A N 1
ATOM 1011 C CA . TYR A 1 123 ? 3.014 -5.200 22.702 1.00 86.75 123 TYR A CA 1
ATOM 1012 C C . TYR A 1 123 ? 2.927 -4.013 21.728 1.00 86.75 123 TYR A C 1
ATOM 1014 O O . TYR A 1 123 ? 3.815 -3.161 21.722 1.00 86.75 123 TYR A O 1
ATOM 1022 N N . MET A 1 124 ? 1.855 -3.910 20.932 1.00 88.50 124 MET A N 1
ATOM 1023 C CA . MET A 1 124 ? 1.631 -2.761 20.039 1.00 88.50 124 MET A CA 1
ATOM 1024 C C . MET A 1 124 ? 1.583 -1.445 20.818 1.00 88.50 124 MET A C 1
ATOM 1026 O O . MET A 1 124 ? 2.256 -0.483 20.446 1.00 88.50 124 MET A O 1
ATOM 1030 N N . LEU A 1 125 ? 0.825 -1.421 21.918 1.00 87.31 125 LEU A N 1
ATOM 1031 C CA . LEU A 1 125 ? 0.695 -0.251 22.789 1.00 87.31 125 LEU A CA 1
ATOM 1032 C C . LEU A 1 125 ? 2.006 0.082 23.512 1.00 87.31 125 LEU A C 1
ATOM 1034 O O . LEU A 1 125 ? 2.319 1.248 23.741 1.00 87.31 125 LEU A O 1
ATOM 1038 N N . GLU A 1 126 ? 2.810 -0.919 23.864 1.00 86.44 126 GLU A N 1
ATOM 1039 C CA . GLU A 1 126 ? 4.141 -0.678 24.419 1.00 86.44 126 GLU A CA 1
ATOM 1040 C C . GLU A 1 126 ? 5.060 -0.016 23.380 1.00 86.44 126 GLU A C 1
ATOM 1042 O O . GLU A 1 126 ? 5.760 0.941 23.707 1.00 86.44 126 GLU A O 1
ATOM 1047 N N . ILE A 1 127 ? 5.040 -0.460 22.118 1.00 78.12 127 ILE A N 1
ATOM 1048 C CA . ILE A 1 127 ? 5.899 0.096 21.060 1.00 78.12 127 ILE A CA 1
ATOM 1049 C C . ILE A 1 127 ? 5.534 1.542 20.696 1.00 78.12 127 ILE A C 1
ATOM 1051 O O . ILE A 1 127 ? 6.460 2.331 20.481 1.00 78.12 127 ILE A O 1
ATOM 1055 N N . SER A 1 128 ? 4.246 1.924 20.637 1.00 71.50 128 SER A N 1
ATOM 1056 C CA . SER A 1 128 ? 3.867 3.317 20.301 1.00 71.50 128 SER A CA 1
ATOM 1057 C C . SER A 1 128 ? 4.488 4.324 21.268 1.00 71.50 128 SER A C 1
ATOM 1059 O O . SER A 1 128 ? 5.016 5.353 20.846 1.00 71.50 128 SER A O 1
ATOM 1061 N N . ASN A 1 129 ? 4.565 3.969 22.551 1.00 70.50 129 ASN A N 1
ATOM 1062 C CA . ASN A 1 129 ? 5.176 4.803 23.586 1.00 70.50 129 ASN A CA 1
ATOM 1063 C C . ASN A 1 129 ? 6.684 5.066 23.392 1.00 70.50 129 ASN A C 1
ATOM 1065 O O . ASN A 1 129 ? 7.227 5.989 23.999 1.00 70.50 129 ASN A O 1
ATOM 1069 N N . HIS A 1 130 ? 7.379 4.284 22.560 1.00 65.12 130 HIS A N 1
ATOM 1070 C CA . HIS A 1 130 ? 8.832 4.372 22.376 1.00 65.12 130 HIS A CA 1
ATOM 1071 C C . HIS A 1 130 ? 9.272 5.178 21.136 1.00 65.12 130 HIS A C 1
ATOM 1073 O O . HIS A 1 130 ? 10.452 5.141 20.785 1.00 65.12 130 HIS A O 1
ATOM 1079 N N . SER A 1 131 ? 8.364 5.909 20.469 1.00 63.88 131 SER A N 1
ATOM 1080 C CA . SER A 1 131 ? 8.659 6.691 19.246 1.00 63.88 131 SER A CA 1
ATOM 1081 C C . SER A 1 131 ? 9.341 5.867 18.141 1.00 63.88 131 SER A C 1
ATOM 1083 O O . SER A 1 131 ? 10.244 6.338 17.444 1.00 63.88 131 SER A O 1
ATOM 1085 N N . TYR A 1 132 ? 8.942 4.603 18.006 1.00 70.06 132 TYR A N 1
ATOM 1086 C CA . TYR A 1 132 ? 9.401 3.728 16.934 1.00 70.06 132 TYR A CA 1
ATOM 1087 C C . TYR A 1 132 ? 8.959 4.278 15.566 1.00 70.06 132 TYR A C 1
ATOM 1089 O O . TYR A 1 132 ? 7.851 4.788 15.435 1.00 70.06 132 TYR A O 1
ATOM 1097 N N . MET A 1 133 ? 9.811 4.180 14.539 1.00 79.12 133 MET A N 1
ATOM 1098 C CA . MET A 1 133 ? 9.430 4.508 13.159 1.00 79.12 133 MET A CA 1
ATOM 1099 C C . MET A 1 133 ? 9.115 3.229 12.397 1.00 79.12 133 MET A C 1
ATOM 1101 O O . MET A 1 133 ? 9.885 2.271 12.474 1.00 79.12 133 MET A O 1
ATOM 1105 N N . SER A 1 134 ? 8.027 3.246 11.625 1.00 84.88 134 SER A N 1
ATOM 1106 C CA . SER A 1 134 ? 7.677 2.121 10.761 1.00 84.88 134 SER A CA 1
ATOM 1107 C C . SER A 1 134 ? 8.793 1.826 9.762 1.00 84.88 134 SER A C 1
ATOM 1109 O O . SER A 1 134 ? 9.365 2.725 9.140 1.00 84.88 134 SER A O 1
ATOM 1111 N N . SER A 1 135 ? 9.076 0.542 9.591 1.00 88.25 135 SER A N 1
ATOM 1112 C CA . SER A 1 135 ? 10.023 0.027 8.607 1.00 88.25 135 SER A CA 1
ATOM 1113 C C . SER A 1 135 ? 9.412 -0.098 7.207 1.00 88.25 135 SER A C 1
ATOM 1115 O O . SER A 1 135 ? 10.140 -0.416 6.261 1.00 88.25 135 SER A O 1
ATOM 1117 N N . TYR A 1 136 ? 8.099 0.125 7.048 1.00 91.31 136 TYR A N 1
ATOM 1118 C CA . TYR A 1 136 ? 7.452 0.079 5.739 1.00 91.31 136 TYR A CA 1
ATOM 1119 C C . TYR A 1 136 ? 7.948 1.201 4.831 1.00 91.31 136 TYR A C 1
ATOM 1121 O O . TYR A 1 136 ? 7.956 2.379 5.178 1.00 91.31 136 TYR A O 1
ATOM 1129 N N . MET A 1 137 ? 8.314 0.828 3.608 1.00 90.88 137 MET A N 1
ATOM 1130 C CA . MET A 1 137 ? 8.629 1.776 2.549 1.00 90.88 137 MET A CA 1
ATOM 1131 C C 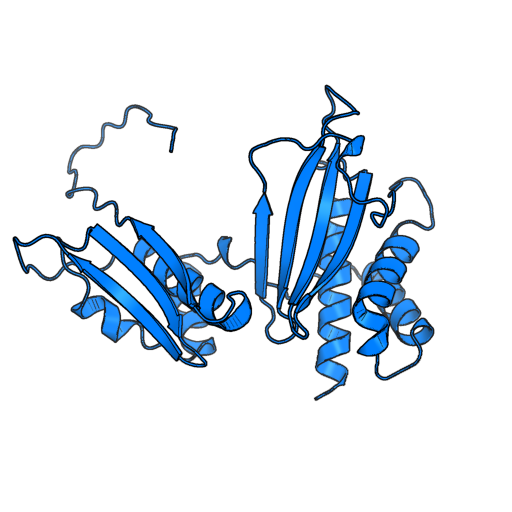. MET A 1 137 ? 7.430 1.926 1.617 1.00 90.88 137 MET A C 1
ATOM 1133 O O . MET A 1 137 ? 6.977 0.952 1.011 1.00 90.88 137 MET A O 1
ATOM 1137 N N . ASN A 1 138 ? 6.943 3.152 1.439 1.00 92.19 138 ASN A N 1
ATOM 1138 C CA . ASN A 1 138 ? 5.988 3.446 0.379 1.00 92.19 138 ASN A CA 1
ATOM 1139 C C . ASN A 1 138 ? 6.684 3.347 -0.983 1.00 92.19 138 ASN A C 1
ATOM 1141 O O . ASN A 1 138 ? 7.633 4.078 -1.267 1.00 92.19 138 ASN A O 1
ATOM 1145 N N . ILE A 1 139 ? 6.205 2.452 -1.847 1.00 93.19 139 ILE A N 1
ATOM 1146 C CA . ILE A 1 139 ? 6.836 2.209 -3.151 1.00 93.19 139 ILE A CA 1
ATOM 1147 C C . ILE A 1 139 ? 6.784 3.442 -4.059 1.00 93.19 139 ILE A C 1
ATOM 1149 O O . ILE A 1 139 ? 7.634 3.587 -4.931 1.00 93.19 139 ILE A O 1
ATOM 1153 N N . ASN A 1 140 ? 5.834 4.355 -3.837 1.00 89.44 140 ASN A N 1
ATOM 1154 C CA . ASN A 1 140 ? 5.740 5.603 -4.595 1.00 89.44 140 ASN A CA 1
ATOM 1155 C C . ASN A 1 140 ? 6.857 6.602 -4.247 1.00 89.44 140 ASN A C 1
ATOM 1157 O O . ASN A 1 140 ? 7.134 7.490 -5.049 1.00 89.44 140 ASN A O 1
ATOM 1161 N N . ASP A 1 141 ? 7.522 6.427 -3.101 1.00 89.81 141 ASP A N 1
ATOM 1162 C CA . ASP A 1 141 ? 8.595 7.306 -2.622 1.00 89.81 141 ASP A CA 1
ATOM 1163 C C . ASP A 1 141 ? 9.994 6.786 -3.005 1.00 89.81 141 ASP A C 1
ATOM 1165 O O . ASP A 1 141 ? 11.020 7.378 -2.655 1.00 89.81 141 ASP A O 1
ATOM 1169 N N . ILE A 1 142 ? 10.065 5.678 -3.756 1.00 88.50 142 ILE A N 1
ATOM 1170 C CA . ILE A 1 142 ? 11.326 5.158 -4.287 1.00 88.50 142 ILE A CA 1
ATOM 1171 C C . ILE A 1 142 ? 11.919 6.186 -5.252 1.00 88.50 142 ILE A C 1
ATOM 1173 O O . ILE A 1 142 ? 11.341 6.510 -6.286 1.00 88.50 142 ILE A O 1
ATOM 1177 N N . SER A 1 143 ? 13.114 6.672 -4.924 1.00 86.38 143 SER A N 1
ATOM 1178 C CA . SER A 1 143 ? 13.833 7.675 -5.706 1.00 86.38 143 SER A CA 1
ATOM 1179 C C . SER A 1 143 ? 15.045 7.078 -6.438 1.00 86.38 143 SER A C 1
ATOM 1181 O O . SER A 1 143 ? 15.534 6.003 -6.067 1.00 86.38 143 SER A O 1
ATOM 1183 N N . PRO A 1 144 ? 15.603 7.789 -7.441 1.00 84.50 144 PRO A N 1
ATOM 1184 C CA . PRO A 1 144 ? 16.826 7.381 -8.139 1.00 84.50 144 PRO A CA 1
ATOM 1185 C C . PRO A 1 144 ? 18.008 7.032 -7.228 1.00 84.50 144 PRO A C 1
ATOM 1187 O O . PRO A 1 144 ? 18.795 6.143 -7.544 1.00 84.50 144 PRO A O 1
ATOM 1190 N N . ILE A 1 145 ? 18.121 7.701 -6.077 1.00 86.56 145 ILE A N 1
ATOM 1191 C CA . ILE A 1 145 ? 19.224 7.505 -5.126 1.00 86.56 145 ILE A CA 1
ATOM 1192 C C . ILE A 1 145 ? 19.187 6.089 -4.534 1.00 86.56 145 ILE A C 1
ATOM 1194 O O . ILE A 1 145 ? 20.229 5.458 -4.356 1.00 86.56 145 ILE A O 1
ATOM 1198 N N . ASN A 1 146 ? 17.987 5.563 -4.280 1.00 84.38 146 ASN A N 1
ATOM 1199 C CA . ASN A 1 146 ? 17.792 4.263 -3.637 1.00 84.38 146 ASN A CA 1
ATOM 1200 C C . ASN A 1 146 ? 17.635 3.113 -4.642 1.00 84.38 146 ASN A C 1
ATOM 1202 O O . ASN A 1 146 ? 17.691 1.946 -4.255 1.00 84.38 146 ASN A O 1
ATOM 1206 N N . PHE A 1 147 ? 17.476 3.432 -5.929 1.00 84.44 147 PHE A N 1
ATOM 1207 C CA . PHE A 1 147 ? 17.169 2.481 -6.994 1.00 84.44 147 PHE A CA 1
ATOM 1208 C C . PHE A 1 147 ? 18.113 1.269 -7.023 1.00 84.44 147 PHE A C 1
ATOM 1210 O O . PHE A 1 147 ? 17.638 0.137 -7.013 1.00 84.44 147 PHE A O 1
ATOM 1217 N N . LYS A 1 148 ? 19.440 1.481 -7.015 1.00 86.19 148 LYS A N 1
ATOM 1218 C CA . LYS A 1 148 ? 20.417 0.376 -7.110 1.00 86.19 148 LYS A CA 1
ATOM 1219 C C . LYS A 1 148 ? 20.293 -0.593 -5.938 1.00 86.19 148 LYS A C 1
ATOM 1221 O O . LYS A 1 148 ? 20.213 -1.797 -6.142 1.00 86.19 148 LYS A O 1
ATOM 1226 N N . ARG A 1 149 ? 20.212 -0.048 -4.722 1.00 88.81 149 ARG A N 1
ATOM 1227 C CA . ARG A 1 149 ? 20.087 -0.832 -3.491 1.00 88.81 149 ARG A CA 1
ATOM 1228 C C . ARG A 1 149 ? 18.800 -1.656 -3.480 1.00 88.81 149 ARG A C 1
ATOM 1230 O O . ARG A 1 149 ? 18.830 -2.820 -3.105 1.00 88.81 149 ARG A O 1
ATOM 1237 N N . ILE A 1 150 ? 17.677 -1.063 -3.880 1.00 90.19 150 ILE A N 1
ATOM 1238 C CA . ILE A 1 150 ? 16.390 -1.770 -3.908 1.00 90.19 150 ILE A CA 1
ATOM 1239 C C . ILE A 1 150 ? 16.385 -2.832 -5.013 1.00 90.19 150 ILE A C 1
ATOM 1241 O O . ILE A 1 150 ? 15.946 -3.948 -4.767 1.00 90.19 150 ILE A O 1
ATOM 1245 N N . ALA A 1 151 ? 16.932 -2.536 -6.195 1.00 88.69 151 ALA A N 1
ATOM 1246 C CA . ALA A 1 151 ? 17.063 -3.522 -7.266 1.00 88.69 151 ALA A CA 1
ATOM 1247 C C . ALA A 1 151 ? 17.911 -4.737 -6.840 1.00 88.69 151 ALA A C 1
ATOM 1249 O O . ALA A 1 151 ? 17.560 -5.863 -7.173 1.00 88.69 151 ALA A O 1
ATOM 1250 N N . GLU A 1 152 ? 18.981 -4.526 -6.068 1.00 90.00 152 GLU A N 1
ATOM 1251 C CA . GLU A 1 152 ? 19.786 -5.610 -5.487 1.00 90.00 152 GLU A CA 1
ATOM 1252 C C . GLU A 1 152 ? 18.996 -6.438 -4.463 1.00 90.00 152 GLU A C 1
ATOM 1254 O O . GLU A 1 152 ? 19.032 -7.664 -4.516 1.00 90.00 152 GLU A O 1
ATOM 1259 N N . ILE A 1 153 ? 18.252 -5.788 -3.559 1.00 89.62 153 ILE A N 1
ATOM 1260 C CA . ILE A 1 153 ? 17.402 -6.470 -2.563 1.00 89.62 153 ILE A CA 1
ATOM 1261 C C . ILE A 1 153 ? 16.316 -7.312 -3.245 1.00 89.62 153 ILE A C 1
ATOM 1263 O O . ILE A 1 153 ? 16.017 -8.420 -2.801 1.00 89.62 153 ILE A O 1
ATOM 1267 N N . GLU A 1 154 ? 15.736 -6.801 -4.330 1.00 90.06 154 GLU A N 1
ATOM 1268 C CA . GLU A 1 154 ? 14.673 -7.477 -5.072 1.00 90.06 154 GLU A CA 1
ATOM 1269 C C . GLU A 1 154 ? 15.169 -8.522 -6.081 1.00 90.06 154 GLU A C 1
ATOM 1271 O O . GLU A 1 154 ? 14.329 -9.159 -6.725 1.00 90.06 154 GLU A O 1
ATOM 1276 N N . ASP A 1 155 ? 16.491 -8.713 -6.196 1.00 88.06 155 ASP A N 1
ATOM 1277 C CA . ASP A 1 155 ? 17.158 -9.571 -7.187 1.00 88.06 155 ASP A CA 1
ATOM 1278 C C . ASP A 1 155 ? 16.732 -9.242 -8.629 1.00 88.06 155 ASP A C 1
ATOM 1280 O O . ASP A 1 155 ? 16.334 -10.089 -9.431 1.00 88.06 155 ASP A O 1
ATOM 1284 N N . MET A 1 156 ? 16.749 -7.949 -8.954 1.00 85.31 156 MET A N 1
ATOM 1285 C CA . MET A 1 156 ? 16.303 -7.429 -10.238 1.00 85.31 156 MET A CA 1
ATOM 1286 C C . MET A 1 156 ? 17.480 -7.051 -11.131 1.00 85.31 156 MET A C 1
ATOM 1288 O O . MET A 1 156 ? 18.168 -6.054 -10.902 1.00 85.31 156 MET A O 1
ATOM 1292 N N . ASP A 1 157 ? 17.652 -7.783 -12.232 1.00 80.81 157 ASP A N 1
ATOM 1293 C CA . ASP A 1 157 ? 18.589 -7.384 -13.281 1.00 80.81 157 ASP A CA 1
ATOM 1294 C C . ASP A 1 157 ? 17.994 -6.257 -14.133 1.00 80.81 157 ASP A C 1
ATOM 1296 O O . ASP A 1 157 ? 17.264 -6.492 -15.096 1.00 80.81 157 ASP A O 1
ATOM 1300 N N . VAL A 1 158 ? 18.295 -5.007 -13.782 1.00 71.50 158 VAL A N 1
ATOM 1301 C CA . VAL A 1 158 ? 17.807 -3.846 -14.543 1.00 71.50 158 VAL A CA 1
ATOM 1302 C C . VAL A 1 158 ? 18.638 -3.581 -15.804 1.00 71.50 158 VAL A C 1
ATOM 1304 O O . VAL A 1 158 ? 18.163 -2.910 -16.724 1.00 71.50 158 VAL A O 1
ATOM 1307 N N . LYS A 1 159 ? 19.832 -4.178 -15.934 1.00 74.50 159 LYS A N 1
ATOM 1308 C CA . LYS A 1 159 ? 20.669 -4.019 -17.139 1.00 74.50 159 LYS A CA 1
ATOM 1309 C C . LYS A 1 159 ? 19.993 -4.595 -18.380 1.00 74.50 159 LYS A C 1
ATOM 1311 O O . LYS A 1 159 ? 20.245 -4.122 -19.488 1.00 74.50 159 LYS A O 1
ATOM 1316 N N . GLN A 1 160 ? 19.109 -5.581 -18.208 1.00 76.56 160 GLN A N 1
ATOM 1317 C CA . GLN A 1 160 ? 18.312 -6.125 -19.308 1.00 76.56 160 GLN A CA 1
ATOM 1318 C C . GLN A 1 160 ? 17.397 -5.064 -19.948 1.00 76.56 160 GLN A C 1
ATOM 1320 O O . GLN A 1 160 ? 17.155 -5.108 -21.152 1.00 76.56 160 GLN A O 1
ATOM 1325 N N . PHE A 1 161 ? 16.924 -4.083 -19.167 1.00 75.00 161 PHE A N 1
ATOM 1326 C CA . PHE A 1 161 ? 16.038 -3.021 -19.649 1.00 75.00 161 PHE A CA 1
ATOM 1327 C C . PHE A 1 161 ? 16.809 -1.854 -20.261 1.00 75.00 161 PHE A C 1
ATOM 1329 O O . PHE A 1 161 ? 16.335 -1.276 -21.235 1.00 75.00 161 PHE A O 1
ATOM 1336 N N . GLU A 1 162 ? 18.008 -1.549 -19.756 1.00 70.56 162 GLU A N 1
ATOM 1337 C CA . GLU A 1 162 ? 18.860 -0.476 -20.292 1.00 70.56 162 GLU A CA 1
ATOM 1338 C C . GLU A 1 162 ? 19.163 -0.668 -21.783 1.00 70.56 162 GLU A C 1
ATOM 1340 O O . GLU A 1 162 ? 19.147 0.295 -22.536 1.00 70.56 162 GLU A O 1
ATOM 1345 N N . LYS A 1 163 ? 19.372 -1.914 -22.225 1.00 70.56 163 LYS A N 1
ATOM 1346 C CA . LYS A 1 163 ? 19.621 -2.231 -23.643 1.00 70.56 163 LYS A CA 1
ATOM 1347 C C . LYS A 1 163 ? 18.350 -2.394 -24.473 1.00 70.56 163 LYS A C 1
ATOM 1349 O O . LYS A 1 163 ? 18.391 -2.306 -25.694 1.00 70.56 163 LYS A O 1
ATOM 1354 N N . ALA A 1 164 ? 17.229 -2.723 -23.836 1.00 74.50 164 ALA A N 1
ATOM 1355 C CA . ALA A 1 164 ? 15.983 -3.010 -24.537 1.00 74.50 164 ALA A CA 1
ATOM 1356 C C . ALA A 1 164 ? 15.150 -1.747 -24.788 1.00 74.50 164 ALA A C 1
ATOM 1358 O O . ALA A 1 164 ? 14.353 -1.719 -25.731 1.00 74.50 164 ALA A O 1
ATOM 1359 N N . ILE A 1 165 ? 15.318 -0.717 -23.957 1.00 76.19 165 ILE A N 1
ATOM 1360 C CA . ILE A 1 165 ? 14.597 0.547 -24.062 1.00 76.19 165 ILE A CA 1
ATOM 1361 C C . ILE A 1 165 ? 15.315 1.467 -25.049 1.00 76.19 165 ILE A C 1
ATOM 1363 O O . ILE A 1 165 ? 16.471 1.832 -24.886 1.00 76.19 165 ILE A O 1
ATOM 1367 N N . THR A 1 166 ? 14.589 1.841 -26.093 1.00 73.75 166 THR A N 1
ATOM 1368 C CA . THR A 1 166 ? 15.058 2.681 -27.203 1.00 73.75 166 THR A CA 1
ATOM 1369 C C . THR A 1 166 ? 14.218 3.953 -27.293 1.00 73.75 166 THR A C 1
ATOM 1371 O O . THR A 1 166 ? 13.132 4.017 -26.710 1.00 73.75 166 THR A O 1
ATOM 1374 N N . THR A 1 167 ? 14.679 4.950 -28.053 1.00 71.69 167 THR A N 1
ATOM 1375 C CA . THR A 1 167 ? 13.997 6.251 -28.258 1.00 71.69 167 THR A CA 1
ATOM 1376 C C . THR A 1 167 ? 12.550 6.137 -28.754 1.00 71.69 167 THR A C 1
ATOM 1378 O O . THR A 1 167 ? 11.718 6.992 -28.463 1.00 71.69 167 THR A O 1
ATOM 1381 N N . ASN A 1 168 ? 12.212 5.054 -29.452 1.00 75.88 168 ASN A N 1
ATOM 1382 C CA . ASN A 1 168 ? 10.860 4.774 -29.934 1.00 75.88 168 ASN A CA 1
ATOM 1383 C C . ASN A 1 168 ? 9.947 4.066 -28.913 1.00 75.88 168 ASN A C 1
ATOM 1385 O O . ASN A 1 168 ? 8.806 3.741 -29.253 1.00 75.88 168 ASN A O 1
ATOM 1389 N N . THR A 1 169 ? 10.414 3.805 -27.687 1.00 78.38 169 THR A N 1
ATOM 1390 C CA . THR A 1 169 ? 9.611 3.177 -26.625 1.00 78.38 169 THR A CA 1
ATOM 1391 C C . THR A 1 169 ? 8.587 4.185 -26.117 1.00 78.38 169 THR A C 1
ATOM 1393 O O . THR A 1 169 ? 8.945 5.202 -25.537 1.00 78.38 169 THR A O 1
ATOM 1396 N N . VAL A 1 170 ? 7.301 3.918 -26.334 1.00 83.50 170 VAL A N 1
ATOM 1397 C CA . VAL A 1 170 ? 6.203 4.839 -25.991 1.00 83.50 170 VAL A CA 1
ATOM 1398 C C . VAL A 1 170 ? 5.462 4.453 -24.729 1.00 83.50 170 VAL A C 1
ATOM 1400 O O . VAL A 1 170 ? 4.824 5.301 -24.120 1.00 83.50 170 VAL A O 1
ATOM 1403 N N . ALA A 1 171 ? 5.525 3.185 -24.339 1.00 85.50 171 ALA A N 1
ATOM 1404 C CA . ALA A 1 171 ? 4.937 2.723 -23.096 1.00 85.50 171 ALA A CA 1
ATOM 1405 C C . ALA A 1 171 ? 5.624 1.453 -22.618 1.00 85.50 171 ALA A C 1
ATOM 1407 O O . ALA A 1 171 ? 6.090 0.641 -23.423 1.00 85.50 171 ALA A O 1
ATOM 1408 N N . ILE A 1 172 ? 5.613 1.262 -21.307 1.00 87.19 172 ILE A N 1
ATOM 1409 C CA . ILE A 1 172 ? 6.040 0.030 -20.660 1.00 87.19 172 ILE A CA 1
ATOM 1410 C C . ILE A 1 172 ? 4.829 -0.545 -19.945 1.00 87.19 172 ILE A C 1
ATOM 1412 O O . ILE A 1 172 ? 4.090 0.159 -19.259 1.00 87.19 172 ILE A O 1
ATOM 1416 N N . GLU A 1 173 ? 4.617 -1.828 -20.170 1.00 90.62 173 GLU A N 1
ATOM 1417 C CA . GLU A 1 173 ? 3.515 -2.604 -19.635 1.00 90.62 173 GLU A CA 1
ATOM 1418 C C . GLU A 1 173 ? 4.108 -3.729 -18.788 1.00 90.62 173 GLU A C 1
ATOM 1420 O O . GLU A 1 173 ? 5.017 -4.433 -19.227 1.00 90.62 173 GLU A O 1
ATOM 1425 N N . ILE A 1 174 ? 3.639 -3.867 -17.556 1.00 91.62 174 ILE A N 1
ATOM 1426 C CA . ILE A 1 174 ? 4.107 -4.850 -16.588 1.00 91.62 174 ILE A CA 1
ATOM 1427 C C . ILE A 1 174 ? 2.918 -5.734 -16.249 1.00 91.62 174 ILE A C 1
ATOM 1429 O O . ILE A 1 174 ? 1.919 -5.262 -15.708 1.00 91.62 174 ILE A O 1
ATOM 1433 N N . CYS A 1 175 ? 3.024 -7.017 -16.574 1.00 89.88 175 CYS A N 1
ATOM 1434 C CA . CYS A 1 175 ? 1.947 -7.980 -16.376 1.00 89.88 175 CYS A CA 1
ATOM 1435 C C . CYS A 1 175 ? 2.394 -9.074 -15.415 1.00 89.88 175 CYS A C 1
ATOM 1437 O O . CYS A 1 175 ? 3.513 -9.593 -15.521 1.00 89.88 175 CYS A O 1
ATOM 1439 N N . LYS A 1 176 ? 1.494 -9.471 -14.516 1.00 88.44 176 LYS A N 1
ATOM 1440 C CA . LYS A 1 176 ? 1.688 -10.638 -13.655 1.00 88.44 176 LYS A CA 1
ATOM 1441 C C . LYS A 1 176 ? 0.954 -11.835 -14.247 1.00 88.44 176 LYS A C 1
ATOM 1443 O O . LYS A 1 176 ? -0.254 -11.972 -14.093 1.00 88.44 176 LYS A O 1
ATOM 1448 N N . GLU A 1 177 ? 1.689 -12.726 -14.896 1.00 86.38 177 GLU A N 1
ATOM 1449 C CA . GLU A 1 177 ? 1.149 -13.984 -15.408 1.00 86.38 177 GLU A CA 1
ATOM 1450 C C . GLU A 1 177 ? 1.589 -15.129 -14.495 1.00 86.38 177 GLU A C 1
ATOM 1452 O O . GLU A 1 177 ? 2.749 -15.557 -14.502 1.00 86.38 177 GLU A O 1
ATOM 1457 N N . LYS A 1 178 ? 0.653 -15.652 -13.694 1.00 81.44 178 LYS A N 1
ATOM 1458 C CA . LYS A 1 178 ? 0.947 -16.639 -12.642 1.00 81.44 178 LYS A CA 1
ATOM 1459 C C . LYS A 1 178 ? 2.001 -16.086 -11.665 1.00 81.44 178 LYS A C 1
ATOM 1461 O O . LYS A 1 178 ? 1.877 -14.972 -11.162 1.00 81.44 178 LYS A O 1
ATOM 1466 N N . THR A 1 179 ? 3.074 -16.840 -11.420 1.00 76.69 179 THR A N 1
ATOM 1467 C CA . THR A 1 179 ? 4.220 -16.429 -10.595 1.00 76.69 179 THR A CA 1
ATOM 1468 C C . THR A 1 179 ? 5.281 -15.636 -11.363 1.00 76.69 179 THR A C 1
ATOM 1470 O O . THR A 1 179 ? 6.305 -15.281 -10.782 1.00 76.69 179 THR A O 1
ATOM 1473 N N . LYS A 1 180 ? 5.078 -15.365 -12.659 1.00 85.38 180 LYS A N 1
ATOM 1474 C CA . LYS A 1 180 ? 6.042 -14.642 -13.492 1.00 85.38 180 LYS A CA 1
ATOM 1475 C C . LYS A 1 180 ? 5.594 -13.204 -13.708 1.00 85.38 180 LYS A C 1
ATOM 1477 O O . LYS A 1 180 ? 4.453 -12.938 -14.072 1.00 85.38 180 LYS A O 1
ATOM 1482 N N . ILE A 1 181 ? 6.533 -12.286 -13.526 1.00 87.94 181 ILE A N 1
ATOM 1483 C CA . ILE A 1 181 ? 6.364 -10.882 -13.887 1.00 87.94 181 ILE A CA 1
ATOM 1484 C C . ILE A 1 181 ? 6.991 -10.708 -15.264 1.00 87.94 181 ILE A C 1
ATOM 1486 O O . ILE A 1 181 ? 8.147 -11.075 -15.476 1.00 87.94 181 ILE A O 1
ATOM 1490 N N . SER A 1 182 ? 6.215 -10.184 -16.201 1.00 87.19 182 SER A N 1
ATOM 1491 C CA . SER A 1 182 ? 6.665 -9.871 -17.552 1.00 87.19 182 SER A CA 1
ATOM 1492 C C . SER A 1 182 ? 6.663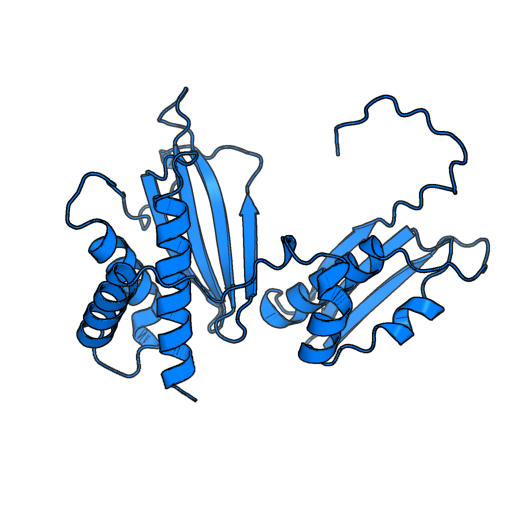 -8.363 -17.752 1.00 87.19 182 SER A C 1
ATOM 1494 O O . SER A 1 182 ? 5.789 -7.663 -17.246 1.00 87.19 182 SER A O 1
ATOM 1496 N N . VAL A 1 183 ? 7.662 -7.865 -18.476 1.00 87.88 183 VAL A N 1
ATOM 1497 C CA . VAL A 1 183 ? 7.782 -6.452 -18.836 1.00 87.88 183 VAL A CA 1
ATOM 1498 C C . VAL A 1 183 ? 7.794 -6.367 -20.352 1.00 87.88 183 VAL A C 1
ATOM 1500 O O . VAL A 1 183 ? 8.676 -6.916 -21.013 1.00 87.88 183 VAL A O 1
ATOM 1503 N N . LYS A 1 184 ? 6.801 -5.687 -20.908 1.00 88.69 184 LYS A N 1
ATOM 1504 C CA . LYS A 1 184 ? 6.606 -5.504 -22.339 1.00 88.69 184 LYS A CA 1
ATOM 1505 C C . LYS A 1 184 ? 6.848 -4.046 -22.705 1.00 88.69 184 LYS A C 1
ATOM 1507 O O . LYS A 1 184 ? 6.267 -3.129 -22.130 1.00 88.69 184 LYS A O 1
ATOM 1512 N N . LEU A 1 185 ? 7.711 -3.843 -23.695 1.00 86.19 185 LEU A N 1
ATOM 1513 C CA . LEU A 1 185 ? 8.042 -2.527 -24.231 1.00 86.19 185 LEU A CA 1
ATOM 1514 C C . LEU A 1 185 ? 7.224 -2.291 -25.501 1.00 86.19 185 LEU A C 1
ATOM 1516 O O . LEU A 1 185 ? 7.383 -3.006 -26.490 1.00 86.19 185 LEU A O 1
ATOM 1520 N N . ASN A 1 186 ? 6.356 -1.286 -25.486 1.00 85.12 186 ASN A N 1
ATOM 1521 C CA . ASN A 1 186 ? 5.590 -0.874 -26.656 1.00 85.12 186 ASN A CA 1
ATOM 1522 C C . ASN A 1 186 ? 6.393 0.179 -27.429 1.00 85.12 186 ASN A C 1
ATOM 1524 O O . ASN A 1 186 ? 6.745 1.217 -26.867 1.00 85.12 186 ASN A O 1
ATOM 1528 N N . LYS A 1 187 ? 6.687 -0.086 -28.708 1.00 83.00 187 LYS A N 1
ATOM 1529 C CA . LYS A 1 187 ? 7.565 0.742 -29.553 1.00 83.00 187 LYS A CA 1
ATOM 1530 C C . LYS A 1 187 ? 6.844 1.263 -30.801 1.00 83.00 187 LYS A C 1
ATOM 1532 O O . LYS A 1 187 ? 5.979 0.576 -31.343 1.00 83.00 187 LYS A O 1
ATOM 1537 N N . ARG A 1 188 ? 7.210 2.460 -31.274 1.00 79.81 188 ARG A N 1
ATOM 1538 C CA . ARG A 1 188 ? 6.844 2.963 -32.616 1.00 79.81 188 ARG A CA 1
ATOM 1539 C C . ARG A 1 188 ? 7.696 2.275 -33.693 1.00 79.81 188 ARG A C 1
ATOM 1541 O O . ARG A 1 188 ? 8.779 1.788 -33.398 1.00 79.81 188 ARG A O 1
ATOM 1548 N N . MET A 1 189 ? 7.205 2.231 -34.935 1.00 71.19 189 MET A N 1
ATOM 1549 C CA . MET A 1 189 ? 7.859 1.504 -36.040 1.00 71.19 189 MET A CA 1
ATOM 1550 C C . MET A 1 189 ? 9.188 2.114 -36.526 1.00 71.19 189 MET A C 1
ATOM 1552 O O . MET A 1 189 ? 9.907 1.436 -37.252 1.00 71.19 189 MET A O 1
ATOM 1556 N N . GLU A 1 190 ? 9.541 3.344 -36.140 1.00 67.75 190 GLU A N 1
ATOM 1557 C CA . GLU A 1 190 ? 10.741 4.037 -36.637 1.00 67.75 190 GLU A CA 1
ATOM 1558 C C . GLU A 1 190 ? 11.764 4.336 -35.527 1.00 67.75 190 GLU A C 1
ATOM 1560 O O . GLU A 1 190 ? 11.388 4.564 -34.380 1.00 67.75 190 GLU A O 1
ATOM 1565 N N . GLU A 1 191 ? 13.041 4.306 -35.932 1.00 57.06 191 GLU A N 1
ATOM 1566 C CA . GLU A 1 191 ? 14.309 4.496 -35.200 1.00 57.06 191 GLU A CA 1
ATOM 1567 C C . GLU A 1 191 ? 14.642 3.552 -34.023 1.00 57.06 191 GLU A C 1
ATOM 1569 O O . GLU A 1 191 ? 13.922 3.417 -33.038 1.00 57.06 191 GLU A O 1
ATOM 1574 N N . TYR A 1 192 ? 15.819 2.921 -34.130 1.00 58.25 192 TYR A N 1
ATOM 1575 C CA . TYR A 1 192 ? 16.404 1.975 -33.169 1.00 58.25 192 TYR A CA 1
ATOM 1576 C C . TYR A 1 192 ? 17.711 2.517 -32.581 1.00 58.25 192 TYR A C 1
ATOM 1578 O O . TYR A 1 192 ? 18.691 1.785 -32.457 1.00 58.25 192 TYR A O 1
ATOM 1586 N N . SER A 1 193 ? 17.771 3.813 -32.282 1.00 62.38 193 SER A N 1
ATOM 1587 C CA . SER A 1 193 ? 18.893 4.329 -31.507 1.00 62.38 193 SER A CA 1
ATOM 1588 C C . SER A 1 193 ? 18.737 3.891 -30.051 1.00 62.38 193 SER A C 1
ATOM 1590 O O . SER A 1 193 ? 17.674 4.065 -29.438 1.00 62.38 193 SER A O 1
ATOM 1592 N N . ASP A 1 194 ? 19.799 3.287 -29.517 1.00 61.41 194 ASP A N 1
ATOM 1593 C CA . ASP A 1 194 ? 19.927 3.035 -28.086 1.00 61.41 194 ASP A CA 1
ATOM 1594 C C . ASP A 1 194 ? 19.718 4.357 -27.341 1.00 61.41 194 ASP A C 1
ATOM 1596 O O . ASP A 1 194 ? 20.191 5.416 -27.764 1.00 61.41 194 ASP A O 1
ATOM 1600 N N . CYS A 1 195 ? 18.962 4.305 -26.250 1.00 62.97 195 CYS A N 1
ATOM 1601 C CA . CYS A 1 195 ? 18.681 5.471 -25.434 1.00 62.97 195 CYS A CA 1
ATOM 1602 C C . CYS A 1 195 ? 19.179 5.204 -24.024 1.00 62.97 195 CYS A C 1
ATOM 1604 O O . CYS A 1 195 ? 18.835 4.180 -23.433 1.00 62.97 195 CYS A O 1
ATOM 1606 N N . ASP A 1 196 ? 19.940 6.144 -23.466 1.00 61.66 196 ASP A N 1
ATOM 1607 C CA . ASP A 1 196 ? 20.244 6.098 -22.046 1.00 61.66 196 ASP A CA 1
ATOM 1608 C C . ASP A 1 196 ? 18.938 6.188 -21.262 1.00 61.66 196 ASP A C 1
ATOM 1610 O O . ASP A 1 196 ? 18.200 7.178 -21.300 1.00 61.66 196 ASP A O 1
ATOM 1614 N N . LEU A 1 197 ? 18.638 5.101 -20.561 1.00 68.69 197 LEU A N 1
ATOM 1615 C CA . LEU A 1 197 ? 17.459 5.001 -19.734 1.00 68.69 197 LEU A CA 1
ATOM 1616 C C . LEU A 1 197 ? 17.545 6.057 -18.626 1.00 68.69 197 LEU A C 1
ATOM 1618 O O . LEU A 1 197 ? 18.437 5.986 -17.780 1.00 68.69 197 LEU A O 1
ATOM 1622 N N . SER A 1 198 ? 16.631 7.031 -18.621 1.00 72.31 198 SER A N 1
ATOM 1623 C CA . SER A 1 198 ? 16.605 8.042 -17.561 1.00 72.31 198 SER A CA 1
ATOM 1624 C C . SER A 1 198 ? 16.356 7.376 -16.208 1.00 72.31 198 SER A C 1
ATOM 1626 O O . SER A 1 198 ? 15.586 6.416 -16.109 1.00 72.31 198 SER A O 1
ATOM 1628 N N . ASP A 1 199 ? 16.980 7.887 -15.146 1.00 74.81 199 ASP A N 1
ATOM 1629 C CA . ASP A 1 199 ? 16.835 7.298 -13.810 1.00 74.81 199 ASP A CA 1
ATOM 1630 C C . ASP A 1 199 ? 15.371 7.262 -13.345 1.00 74.81 199 ASP A C 1
ATOM 1632 O O . ASP A 1 199 ? 14.938 6.306 -12.706 1.00 74.81 199 ASP A O 1
ATOM 1636 N N . ASN A 1 200 ? 14.565 8.245 -13.753 1.00 76.88 200 ASN A N 1
ATOM 1637 C CA . ASN A 1 200 ? 13.128 8.262 -13.483 1.00 76.88 200 ASN A CA 1
ATOM 1638 C C . ASN A 1 200 ? 12.393 7.086 -14.142 1.00 76.88 200 ASN A C 1
ATOM 1640 O O . ASN A 1 200 ? 11.468 6.527 -13.553 1.00 76.88 200 ASN A O 1
ATOM 1644 N N . LEU A 1 201 ? 12.793 6.687 -15.353 1.00 80.88 201 LEU A N 1
ATOM 1645 C CA . LEU A 1 201 ? 12.200 5.543 -16.039 1.00 80.88 201 LEU A CA 1
ATOM 1646 C C . LEU A 1 201 ? 12.650 4.219 -15.399 1.00 80.88 201 LEU A C 1
ATOM 1648 O O . LEU A 1 201 ? 11.821 3.328 -15.218 1.00 80.88 201 LEU A O 1
ATOM 1652 N N . LYS A 1 202 ? 13.915 4.122 -14.958 1.00 83.38 202 LYS A N 1
ATOM 1653 C CA . LYS A 1 202 ? 14.418 2.985 -14.156 1.00 83.38 202 LYS A CA 1
ATOM 1654 C C . LYS A 1 202 ? 13.601 2.793 -12.885 1.00 83.38 202 LYS A C 1
ATOM 1656 O O . LYS A 1 202 ? 13.156 1.685 -12.593 1.00 83.38 202 LYS A O 1
ATOM 1661 N N . VAL A 1 203 ? 13.371 3.887 -12.164 1.00 86.31 203 VAL A N 1
ATOM 1662 C CA . VAL A 1 203 ? 12.558 3.908 -10.946 1.00 86.31 203 VAL A CA 1
ATOM 1663 C C . VAL A 1 203 ? 11.128 3.456 -11.234 1.00 86.31 203 VAL A C 1
ATOM 1665 O O . VAL A 1 203 ? 10.625 2.592 -10.529 1.00 86.31 203 VAL A O 1
ATOM 1668 N N . ARG A 1 204 ? 10.484 3.946 -12.301 1.00 87.12 204 ARG A N 1
ATOM 1669 C CA . ARG A 1 204 ? 9.118 3.516 -12.662 1.00 87.12 204 ARG A CA 1
ATOM 1670 C C . ARG A 1 204 ? 9.019 2.023 -12.969 1.00 87.12 204 ARG A C 1
ATOM 1672 O O . ARG A 1 204 ? 8.068 1.381 -12.532 1.00 87.12 204 ARG A O 1
ATOM 1679 N N . ILE A 1 205 ? 10.001 1.462 -13.675 1.00 88.00 205 ILE A N 1
ATOM 1680 C CA . ILE A 1 205 ? 10.067 0.015 -13.935 1.00 88.00 205 ILE A CA 1
ATOM 1681 C C . ILE A 1 205 ? 10.219 -0.753 -12.620 1.00 88.00 205 ILE A C 1
ATOM 1683 O O . ILE A 1 205 ? 9.504 -1.727 -12.398 1.00 88.00 205 ILE A O 1
ATOM 1687 N N . LEU A 1 206 ? 11.110 -0.297 -11.734 1.00 89.94 206 LEU A N 1
ATOM 1688 C CA . LEU A 1 206 ? 11.313 -0.898 -10.417 1.00 89.94 206 LEU A CA 1
ATOM 1689 C C . LEU A 1 206 ? 10.023 -0.895 -9.587 1.00 89.94 206 LEU A C 1
ATOM 1691 O O . LEU A 1 206 ? 9.604 -1.948 -9.112 1.00 89.94 206 LEU A O 1
ATOM 1695 N N . ILE A 1 207 ? 9.361 0.260 -9.476 1.00 91.81 207 ILE A N 1
ATOM 1696 C CA . ILE A 1 207 ? 8.084 0.410 -8.765 1.00 91.81 207 ILE A CA 1
ATOM 1697 C C . ILE A 1 207 ? 7.040 -0.543 -9.345 1.00 91.81 207 ILE A C 1
ATOM 1699 O O . ILE A 1 207 ? 6.393 -1.268 -8.592 1.00 91.81 207 ILE A O 1
ATOM 1703 N N . GLY A 1 208 ? 6.897 -0.591 -10.671 1.00 91.25 208 GLY A N 1
ATOM 1704 C CA . GLY A 1 208 ? 5.920 -1.461 -11.318 1.00 91.25 208 GLY A CA 1
ATOM 1705 C C . GLY A 1 208 ? 6.203 -2.953 -11.111 1.00 91.25 208 GLY A C 1
ATOM 1706 O O . GLY A 1 208 ? 5.274 -3.733 -10.917 1.00 91.25 208 GLY A O 1
ATOM 1707 N N . ILE A 1 209 ? 7.472 -3.370 -11.066 1.00 91.69 209 ILE A N 1
ATOM 1708 C CA . ILE A 1 209 ? 7.839 -4.762 -10.760 1.00 91.69 209 ILE A CA 1
ATOM 1709 C C . ILE A 1 209 ? 7.558 -5.095 -9.290 1.00 91.69 209 ILE A C 1
ATOM 1711 O O . ILE A 1 209 ? 6.975 -6.143 -9.019 1.00 91.69 209 ILE A O 1
ATOM 1715 N N . ILE A 1 210 ? 7.896 -4.213 -8.343 1.00 93.56 210 ILE A N 1
ATOM 1716 C CA . ILE A 1 210 ? 7.554 -4.391 -6.919 1.00 93.56 210 ILE A CA 1
ATOM 1717 C C . ILE A 1 210 ? 6.029 -4.468 -6.755 1.00 93.56 210 ILE A C 1
ATOM 1719 O O . ILE A 1 210 ? 5.516 -5.358 -6.069 1.00 93.56 210 ILE A O 1
ATOM 1723 N N . ARG A 1 211 ? 5.289 -3.598 -7.456 1.00 92.69 211 ARG A N 1
ATOM 1724 C CA . ARG A 1 211 ? 3.824 -3.615 -7.513 1.00 92.69 211 ARG A CA 1
ATOM 1725 C C . ARG A 1 211 ? 3.301 -4.958 -8.020 1.00 92.69 211 ARG A C 1
ATOM 1727 O O . ARG A 1 211 ? 2.458 -5.571 -7.365 1.00 92.69 211 ARG A O 1
ATOM 1734 N N . ALA A 1 212 ? 3.849 -5.466 -9.121 1.00 92.06 212 ALA A N 1
ATOM 1735 C CA . ALA A 1 212 ? 3.485 -6.767 -9.674 1.00 92.06 212 ALA A CA 1
ATOM 1736 C C . ALA A 1 212 ? 3.803 -7.927 -8.719 1.00 92.06 212 ALA A C 1
ATOM 1738 O O . ALA A 1 212 ? 2.990 -8.839 -8.538 1.00 92.06 212 ALA A O 1
ATOM 1739 N N . LYS A 1 213 ? 4.960 -7.881 -8.055 1.00 91.75 213 LYS A N 1
ATOM 1740 C CA . LYS A 1 213 ? 5.422 -8.924 -7.134 1.00 91.75 213 LYS A CA 1
ATOM 1741 C C . LYS A 1 213 ? 4.495 -9.051 -5.933 1.00 91.75 213 LYS A C 1
ATOM 1743 O O . LYS A 1 213 ? 3.963 -10.137 -5.695 1.00 91.75 213 LYS A O 1
ATOM 1748 N N . TYR A 1 214 ? 4.234 -7.943 -5.245 1.00 92.62 214 TYR A N 1
ATOM 1749 C CA . TYR A 1 214 ? 3.588 -7.983 -3.935 1.00 92.62 214 TYR A CA 1
ATOM 1750 C C . TYR A 1 214 ? 2.108 -7.598 -3.950 1.00 92.62 214 TYR A C 1
ATOM 1752 O O . TYR A 1 214 ? 1.350 -8.147 -3.160 1.00 92.62 214 TYR A O 1
ATOM 1760 N N . PHE A 1 215 ? 1.664 -6.731 -4.864 1.00 92.19 215 PHE A N 1
ATOM 1761 C CA . PHE A 1 215 ? 0.340 -6.100 -4.776 1.00 92.19 215 PHE A CA 1
ATOM 1762 C C . PHE A 1 215 ? -0.652 -6.575 -5.846 1.00 92.19 215 PHE A C 1
ATOM 1764 O O . PHE A 1 215 ? -1.850 -6.664 -5.570 1.00 92.19 215 PHE A O 1
ATOM 1771 N N . MET A 1 216 ? -0.174 -6.930 -7.042 1.00 90.31 216 MET A N 1
ATOM 1772 C CA . MET A 1 216 ? -1.057 -7.281 -8.161 1.00 90.31 216 MET A CA 1
ATOM 1773 C C . MET A 1 216 ? -1.639 -8.701 -8.081 1.00 90.31 216 MET A C 1
ATOM 1775 O O . MET A 1 216 ? -1.019 -9.635 -7.546 1.00 90.31 216 MET A O 1
ATOM 1779 N N . GLU A 1 217 ? -2.850 -8.873 -8.617 1.00 86.75 217 GLU A N 1
ATOM 1780 C CA . GLU A 1 217 ? -3.471 -10.179 -8.886 1.00 86.75 217 GLU A CA 1
ATOM 1781 C C . GLU A 1 217 ? -2.927 -10.834 -10.159 1.00 86.75 217 GLU A C 1
ATOM 1783 O O . GLU A 1 217 ? -2.232 -10.212 -10.961 1.00 86.75 217 GLU A O 1
ATOM 1788 N N . GLU A 1 218 ? -3.227 -12.123 -10.332 1.00 85.38 218 GLU A N 1
ATOM 1789 C CA . GLU A 1 218 ? -2.933 -12.799 -11.594 1.00 85.38 218 GLU A CA 1
ATOM 1790 C C . GLU A 1 218 ? -3.719 -12.148 -12.737 1.00 85.38 218 GLU A C 1
ATOM 1792 O O . GLU A 1 218 ? -4.918 -11.899 -12.622 1.00 85.38 218 GLU A O 1
ATOM 1797 N N . ASN A 1 219 ? -3.039 -11.926 -13.860 1.00 84.75 219 ASN A N 1
ATOM 1798 C CA . ASN A 1 219 ? -3.538 -11.258 -15.063 1.00 84.75 219 ASN A CA 1
ATOM 1799 C C . ASN A 1 219 ? -3.847 -9.763 -14.893 1.00 84.75 219 ASN A C 1
ATOM 1801 O O . ASN A 1 219 ? -4.408 -9.160 -15.806 1.00 84.75 219 ASN A O 1
ATOM 1805 N N . GLU A 1 220 ? -3.469 -9.145 -13.770 1.00 86.75 220 GLU A N 1
ATOM 1806 C CA . GLU A 1 220 ? -3.428 -7.689 -13.712 1.00 86.75 220 GLU A CA 1
ATOM 1807 C C . GLU A 1 220 ? -2.244 -7.155 -14.525 1.00 86.75 220 GLU A C 1
ATOM 1809 O O . GLU A 1 220 ? -1.161 -7.754 -14.600 1.00 86.75 220 GLU A O 1
ATOM 1814 N N . THR A 1 221 ? -2.465 -5.971 -15.085 1.00 87.12 221 THR A N 1
ATOM 1815 C CA . THR A 1 221 ? -1.499 -5.238 -15.890 1.00 87.12 221 THR A CA 1
ATOM 1816 C C . THR A 1 221 ? -1.369 -3.825 -15.348 1.00 87.12 221 THR A C 1
ATOM 1818 O O . THR A 1 221 ? -2.369 -3.144 -15.124 1.00 87.12 221 THR A O 1
ATOM 1821 N N . ASP A 1 222 ? -0.133 -3.375 -15.177 1.00 86.94 222 ASP A N 1
ATOM 1822 C CA . ASP A 1 222 ? 0.200 -1.980 -14.940 1.00 86.94 222 ASP A CA 1
ATOM 1823 C C . ASP A 1 222 ? 0.856 -1.411 -16.195 1.00 86.94 222 ASP A C 1
ATOM 1825 O O . ASP A 1 222 ? 1.691 -2.061 -16.822 1.00 86.94 222 ASP A O 1
ATOM 1829 N N . LYS A 1 223 ? 0.476 -0.203 -16.593 1.00 88.31 223 LYS A N 1
ATOM 1830 C CA . LYS A 1 223 ? 1.022 0.438 -17.787 1.00 88.31 223 LYS A CA 1
ATOM 1831 C C . LYS A 1 223 ? 1.293 1.895 -17.493 1.00 88.31 223 LYS A C 1
ATOM 1833 O O . LYS A 1 223 ? 0.429 2.605 -16.984 1.00 88.31 223 LYS A O 1
ATOM 1838 N N . PHE A 1 224 ? 2.459 2.357 -17.916 1.00 85.69 224 PHE A N 1
ATOM 1839 C CA . PHE A 1 224 ? 2.763 3.776 -17.952 1.00 85.69 224 PHE A CA 1
ATOM 1840 C C . PHE A 1 224 ? 3.357 4.162 -19.301 1.00 85.69 224 PHE A C 1
ATOM 1842 O O . PHE A 1 224 ? 4.112 3.410 -19.926 1.00 85.69 224 PHE A O 1
ATOM 1849 N N . ASP A 1 225 ? 3.001 5.360 -19.747 1.00 82.12 225 ASP A N 1
ATOM 1850 C CA . ASP A 1 225 ? 3.525 5.921 -20.981 1.00 82.12 225 ASP A CA 1
ATOM 1851 C C . ASP A 1 225 ? 4.910 6.537 -20.732 1.00 82.12 225 ASP A C 1
ATOM 1853 O O . ASP A 1 225 ? 5.169 7.185 -19.710 1.00 82.12 225 ASP A O 1
ATOM 1857 N N . CYS A 1 226 ? 5.820 6.317 -21.676 1.00 75.56 226 CYS A N 1
ATOM 1858 C CA . CYS A 1 226 ? 7.147 6.909 -21.673 1.00 75.56 226 CYS A CA 1
ATOM 1859 C C . CYS A 1 226 ? 7.068 8.287 -22.326 1.00 75.56 226 CYS A C 1
ATOM 1861 O O . CYS A 1 226 ? 6.997 8.404 -23.550 1.00 75.56 226 CYS A O 1
ATOM 1863 N N . ILE A 1 227 ? 7.104 9.342 -21.514 1.00 64.94 227 ILE A N 1
ATOM 1864 C CA . ILE A 1 227 ? 7.255 10.705 -22.024 1.00 64.94 227 ILE A CA 1
ATOM 1865 C C . ILE A 1 227 ? 8.750 10.958 -22.205 1.00 64.94 227 ILE A C 1
ATOM 1867 O O . ILE A 1 227 ? 9.453 11.351 -21.274 1.00 64.94 227 ILE A O 1
ATOM 1871 N N . TYR A 1 228 ? 9.248 10.699 -23.412 1.00 59.00 228 TYR A N 1
ATOM 1872 C CA . TYR A 1 228 ? 10.559 11.186 -23.813 1.00 59.00 228 TYR A CA 1
ATOM 1873 C C . TYR A 1 228 ? 10.438 12.670 -24.130 1.00 59.00 228 TYR A C 1
ATOM 1875 O O . TYR A 1 228 ? 9.923 13.058 -25.178 1.00 59.00 228 TYR A O 1
ATOM 1883 N N . TYR A 1 229 ? 10.928 13.510 -23.221 1.00 44.34 229 TYR A N 1
ATOM 1884 C CA . TYR A 1 229 ? 11.293 14.866 -23.597 1.00 44.34 229 TYR A CA 1
ATOM 1885 C C . TYR A 1 229 ? 12.456 14.731 -24.578 1.00 44.34 229 TYR A C 1
ATOM 1887 O O . TYR A 1 229 ? 13.563 14.353 -24.191 1.00 44.34 229 TYR A O 1
ATOM 1895 N N . HIS A 1 230 ? 12.189 14.971 -25.863 1.00 41.66 230 HIS A N 1
ATOM 1896 C CA . HIS A 1 230 ? 13.242 15.214 -26.843 1.00 41.66 230 HIS A CA 1
ATOM 1897 C C . HIS A 1 230 ? 14.174 16.240 -26.204 1.00 41.66 230 HIS A C 1
ATOM 1899 O O . HIS A 1 230 ? 13.673 17.292 -25.821 1.00 41.66 230 HIS A O 1
ATOM 1905 N N . GLN A 1 231 ? 15.453 15.899 -26.002 1.00 36.22 231 GLN A N 1
ATOM 1906 C CA . GLN A 1 231 ? 16.455 16.738 -25.335 1.00 36.22 231 GLN A CA 1
ATOM 1907 C C . GLN A 1 231 ? 16.257 18.220 -25.679 1.00 36.22 231 GLN A C 1
ATOM 1909 O O . GLN A 1 231 ? 16.699 18.706 -26.719 1.00 36.22 231 GLN A O 1
ATOM 1914 N N . SER A 1 232 ? 15.547 18.938 -24.814 1.00 32.81 232 SER A N 1
ATOM 1915 C CA . SER A 1 232 ? 15.293 20.350 -24.991 1.00 32.81 232 SER A CA 1
ATOM 1916 C C . SER A 1 232 ? 16.482 21.060 -24.376 1.00 32.81 232 SER A C 1
ATOM 1918 O O . SER A 1 232 ? 16.500 21.343 -23.181 1.00 32.81 232 SER A O 1
ATOM 1920 N N . ASN A 1 233 ? 17.446 21.428 -25.218 1.00 33.59 233 ASN A N 1
ATOM 1921 C CA . ASN A 1 233 ? 18.335 22.571 -24.976 1.00 33.59 233 ASN A CA 1
ATOM 1922 C C . ASN A 1 233 ? 17.549 23.903 -24.937 1.00 33.59 233 ASN A C 1
ATOM 1924 O O . ASN A 1 233 ? 18.033 24.941 -25.375 1.00 33.59 233 ASN A O 1
ATOM 1928 N N . VAL A 1 234 ? 16.320 23.884 -24.428 1.00 31.69 234 VAL A N 1
ATOM 1929 C CA . VAL A 1 234 ? 15.455 25.040 -24.265 1.00 31.69 234 VAL A CA 1
ATOM 1930 C C . VAL A 1 234 ? 14.949 24.971 -22.833 1.00 31.69 234 VAL A C 1
ATOM 1932 O O . VAL A 1 234 ? 13.957 24.313 -22.525 1.00 31.69 234 VAL A O 1
ATOM 1935 N N . MET A 1 235 ? 15.698 25.617 -21.938 1.00 33.50 235 MET A N 1
ATOM 1936 C CA . MET A 1 235 ? 15.076 26.237 -20.777 1.00 33.50 235 MET A CA 1
ATOM 1937 C C . MET A 1 235 ? 14.075 27.250 -21.323 1.00 33.50 235 MET A C 1
ATOM 1939 O O . MET A 1 235 ? 14.496 28.297 -21.789 1.00 33.50 235 MET A O 1
ATOM 1943 N N . ASP A 1 236 ? 12.798 26.877 -21.356 1.00 31.67 236 ASP A N 1
ATOM 1944 C CA . ASP A 1 236 ? 11.655 27.779 -21.199 1.00 31.67 236 ASP A CA 1
ATOM 1945 C C . ASP A 1 236 ? 10.390 26.928 -21.034 1.00 31.67 236 ASP A C 1
ATOM 1947 O O . ASP A 1 236 ? 9.738 26.503 -21.988 1.00 31.67 236 ASP A O 1
ATOM 1951 N N . PHE A 1 237 ? 10.067 26.639 -19.775 1.00 32.72 237 PHE A N 1
ATOM 1952 C CA . PHE A 1 237 ? 8.758 26.140 -19.373 1.00 32.72 237 PHE A CA 1
ATOM 1953 C C . PHE A 1 237 ? 7.754 27.300 -19.389 1.00 32.72 237 PHE A C 1
ATOM 1955 O O . PHE A 1 237 ? 7.976 28.307 -18.714 1.00 32.72 237 PHE A O 1
ATOM 1962 N N . PRO A 1 238 ? 6.568 27.094 -19.974 1.00 33.34 238 PRO A N 1
ATOM 1963 C CA . PRO A 1 238 ? 5.343 27.507 -19.322 1.00 33.34 238 PRO A CA 1
ATOM 1964 C C . PRO A 1 238 ? 4.539 26.266 -18.932 1.00 33.34 238 PRO A C 1
ATOM 1966 O O . PRO A 1 238 ? 4.215 25.419 -19.760 1.00 33.34 238 PRO A O 1
ATOM 1969 N N . ASN A 1 239 ? 4.256 26.185 -17.632 1.00 38.88 239 ASN A N 1
ATOM 1970 C CA . ASN A 1 239 ? 3.159 25.470 -16.981 1.00 38.88 239 ASN A CA 1
ATOM 1971 C C . ASN A 1 239 ? 2.280 24.583 -17.883 1.00 38.88 239 ASN A C 1
ATOM 1973 O O . ASN A 1 239 ? 1.405 25.073 -18.592 1.00 38.88 239 ASN A O 1
ATOM 1977 N N . SER A 1 240 ? 2.391 23.268 -17.711 1.00 30.94 240 SER A N 1
ATOM 1978 C CA . SER A 1 240 ? 1.241 22.372 -17.863 1.00 30.94 240 SER A CA 1
ATOM 1979 C C . SER A 1 240 ? 1.207 21.389 -16.698 1.00 30.94 240 SER A C 1
ATOM 1981 O O . SER A 1 240 ? 1.706 20.270 -16.731 1.00 30.94 240 SER A O 1
ATOM 1983 N N . ILE A 1 241 ? 0.603 21.886 -15.622 1.00 34.09 241 ILE A N 1
ATOM 1984 C CA . ILE A 1 241 ? -0.242 21.081 -14.748 1.00 34.09 241 ILE A CA 1
ATOM 1985 C C . ILE A 1 241 ? -1.331 20.456 -15.642 1.00 34.09 241 ILE A C 1
ATOM 1987 O O . ILE A 1 241 ? -1.783 21.110 -16.582 1.00 34.09 241 ILE A O 1
ATOM 1991 N N . HIS A 1 242 ? -1.751 19.236 -15.296 1.00 27.84 242 HIS A N 1
ATOM 1992 C CA . HIS A 1 242 ? -2.823 18.411 -15.883 1.00 27.84 242 HIS A CA 1
ATOM 1993 C C . HIS A 1 242 ? -2.357 17.306 -16.840 1.00 27.84 242 HIS A C 1
ATOM 1995 O O . HIS A 1 242 ? -2.245 17.521 -18.043 1.00 27.84 242 HIS A O 1
ATOM 2001 N N . LEU A 1 243 ? -2.188 16.101 -16.276 1.00 30.97 243 LEU A N 1
ATOM 2002 C CA . LEU A 1 243 ? -2.904 14.865 -16.644 1.00 30.97 243 LEU A CA 1
ATOM 2003 C C . LEU A 1 243 ? -2.788 13.845 -15.493 1.00 30.97 243 LEU A C 1
ATOM 2005 O O . LEU A 1 243 ? -1.644 13.524 -15.112 1.00 30.97 243 LEU A O 1
#

Secondary structure (DSSP, 8-state):
--HHHHHHHHHHHHHHHHHHH-TT--EEEEEEEEEETTEEEEEEEEEETTEEEEEEEEEEEEETTSSEEEEEE-SSPEEGGGS-TTPEE--TTSTTHHHHHHHHHHHHTGGG-SS-HHHHHHHHHHHHTTTPPP-PEEGGG--TTTHHHHHHHTT--THHHHHH-BTTEEEEEEEEETTEEEEEEEE-SS---B----HHHHHHHHHHHHIIIIIPPTT-EEEEE------------------

Foldseek 3Di:
DQVLLLLLLLLVLLVVVVQCPPPVFQFFWWAWAAPDPQKIKIWTWGADPVHRQWTWIWIWIAGSPDLEIAIDTDPGTDGNVRPDPRIDTADPPDPCRSLVSLVNSCVNCVVSDPDDSVVSSVVSVVVNVVPDHRSHDYLVPDALVCLVVLCVVVVHDCVVVQQVDAPQFFKWKWAQAPQDIDIDTDGDPDDDDRDGQDSVNSSVVSSSVVCSNGPDDHGDMDMDTDPDPPPPPDPDDDDDDDD

Radius of gyration: 21.01 Å; chains: 1; bounding box: 44×46×62 Å

Sequence (243 aa):
MERIFENYLNDIYVDVLNFIEDTNLNIKFLHFYRKKPNLLVCELFDENQENTNQFRHICVTYSLSAMYQYLSVYKKPISREDIPLTANEIDRNSDFYESSVAMTLLCSVVDKLTGPANEALEYMLEISNHSYMSSYMNINDISPINFKRIAEIEDMDVKQFEKAITTNTVAIEICKEKTKISVKLNKRMEEYSDCDLSDNLKVRILIGIIRAKYFMEENETDKFDCIYYHQSNVMDFPNSIHL